Protein AF-A0A7X9SYH5-F1 (afdb_monomer)

Solvent-accessible surface area (backbone atoms only — not comparable to full-atom values): 12724 Å² total; per-residue (Å²): 140,89,60,82,87,78,62,87,72,45,58,67,56,33,22,51,53,48,58,69,42,45,68,85,66,41,48,66,63,32,41,39,32,75,73,63,31,37,50,51,49,54,49,55,64,80,38,100,62,85,44,84,95,48,54,74,64,56,36,47,54,55,37,52,66,42,65,32,64,84,52,54,59,59,41,72,59,54,51,51,49,52,68,69,65,73,44,49,77,45,38,89,86,42,88,47,39,45,69,77,48,59,79,50,55,37,40,30,74,63,54,45,82,41,77,77,77,54,70,69,44,46,50,63,71,91,41,52,42,79,61,84,81,64,96,80,58,50,75,65,54,53,49,54,52,25,51,55,51,38,57,37,48,75,67,73,35,47,78,45,64,62,96,88,69,80,72,68,45,86,86,54,97,64,79,69,78,82,89,78,90,80,90,76,96,75,92,82,86,83,82,80,78,81,80,83,76,89,78,80,134

Sequence (201 aa):
MSGVAGLGVDERRARVVLAMLAEPDDPVTGGLMRRVGAVETLGLLDTDTVVPGLSRVDGQVWRDRLTSPGRMDGLDQRLRLVEDTGTATLIPGDAQWPGALDDLGDRAPYVLFVRGATSFLARPMQDWVTVTGSRAASGYGEHVAGELAGDLANRERVLVAGGWWRLRCRGCCAPCGVGGGWGDDRGARGWCGPPFSERAP

pLDDT: mean 71.88, std 22.92, range [21.8, 91.19]

Structure (mmCIF, N/CA/C/O backbone):
data_AF-A0A7X9SYH5-F1
#
_entry.id   AF-A0A7X9SYH5-F1
#
loop_
_atom_site.group_PDB
_atom_site.id
_atom_site.type_symbol
_atom_site.label_atom_id
_atom_site.label_alt_id
_atom_site.label_comp_id
_atom_site.label_asym_id
_atom_site.label_entity_id
_atom_site.label_seq_id
_atom_site.pdbx_PDB_ins_code
_atom_site.Cartn_x
_atom_site.Cartn_y
_atom_site.Cartn_z
_atom_site.occupancy
_atom_site.B_iso_or_equiv
_atom_site.auth_seq_id
_atom_site.auth_comp_id
_atom_site.auth_asym_id
_atom_site.auth_atom_id
_atom_site.pdbx_PDB_model_num
ATOM 1 N N . MET A 1 1 ? -22.541 15.512 21.048 1.00 37.19 1 MET A N 1
ATOM 2 C CA . MET A 1 1 ? -22.441 14.413 20.064 1.00 37.19 1 MET A CA 1
ATOM 3 C C . MET A 1 1 ? -21.725 14.939 18.824 1.00 37.19 1 MET A C 1
ATOM 5 O O . MET A 1 1 ? -22.370 15.206 17.821 1.00 37.19 1 MET A O 1
ATOM 9 N N . SER A 1 2 ? -20.412 15.150 18.912 1.00 36.34 2 SER A N 1
ATOM 10 C CA . SER A 1 2 ? -19.617 15.737 17.824 1.00 36.34 2 SER A CA 1
ATOM 11 C C . SER A 1 2 ? -18.649 14.674 17.329 1.00 36.34 2 SER A C 1
ATOM 13 O O . SER A 1 2 ? -17.522 14.596 17.797 1.00 36.34 2 SER A O 1
ATOM 15 N N . GLY A 1 3 ? -19.152 13.772 16.488 1.00 35.47 3 GLY A N 1
ATOM 16 C CA . GLY A 1 3 ? -18.364 12.694 15.904 1.00 35.47 3 GLY A CA 1
ATOM 17 C C . GLY A 1 3 ? -17.908 13.072 14.501 1.00 35.47 3 GLY A C 1
ATOM 18 O O . GLY A 1 3 ? -18.702 13.566 13.702 1.00 35.47 3 GLY A O 1
ATOM 19 N N . VAL A 1 4 ? -16.655 12.757 14.188 1.00 41.91 4 VAL A N 1
ATOM 20 C CA . VAL A 1 4 ? -16.037 12.814 12.848 1.00 41.91 4 VAL A CA 1
ATOM 21 C C . VAL A 1 4 ? -16.826 11.987 11.800 1.00 41.91 4 VAL A C 1
ATOM 23 O O . VAL A 1 4 ? -16.626 12.125 10.601 1.00 41.91 4 VAL A O 1
ATOM 26 N N . ALA A 1 5 ? -17.822 11.207 12.232 1.00 42.47 5 ALA A N 1
ATOM 27 C CA . ALA A 1 5 ? -18.749 10.422 11.415 1.00 42.47 5 ALA A CA 1
ATOM 28 C C . ALA A 1 5 ? -19.755 11.232 10.555 1.00 42.47 5 ALA A C 1
ATOM 30 O O . ALA A 1 5 ? -20.569 10.634 9.857 1.00 42.47 5 ALA A O 1
ATOM 31 N N . GLY A 1 6 ? -19.745 12.571 10.606 1.00 38.28 6 GLY A N 1
ATOM 32 C CA . GLY A 1 6 ? -20.764 13.422 9.969 1.00 38.28 6 GLY A CA 1
ATOM 33 C C . GLY A 1 6 ? -20.376 14.135 8.667 1.00 38.28 6 GLY A C 1
ATOM 34 O O . GLY A 1 6 ? -21.225 14.807 8.088 1.00 38.28 6 GLY A O 1
ATOM 35 N N . LEU A 1 7 ? -19.131 14.022 8.193 1.00 38.59 7 LEU A N 1
ATOM 36 C CA . LEU A 1 7 ? -18.669 14.671 6.957 1.00 38.59 7 LEU A CA 1
ATOM 37 C C . LEU A 1 7 ? -17.839 13.687 6.121 1.00 38.59 7 LEU A C 1
ATOM 39 O O . LEU A 1 7 ? -16.632 13.620 6.301 1.00 38.59 7 LEU A O 1
ATOM 43 N N . GLY A 1 8 ? -18.480 12.923 5.228 1.00 44.78 8 GLY A N 1
ATOM 44 C CA . GLY A 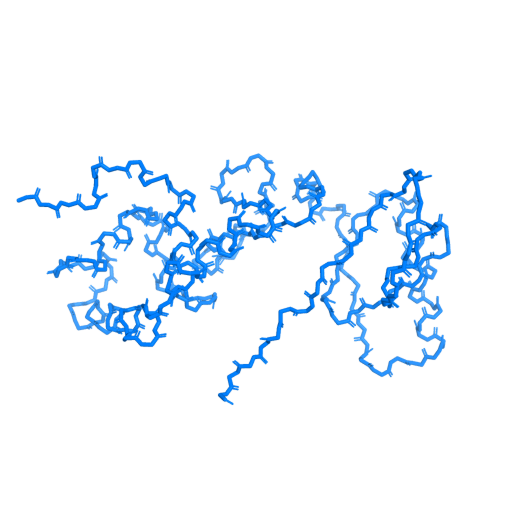1 8 ? -17.841 12.283 4.062 1.00 44.78 8 GLY A CA 1
ATOM 45 C C . GLY A 1 8 ? -16.436 11.696 4.265 1.00 44.78 8 GLY A C 1
ATOM 46 O O . GLY A 1 8 ? -15.536 11.988 3.478 1.00 44.78 8 GLY A O 1
ATOM 47 N N . VAL A 1 9 ? -16.209 10.908 5.322 1.00 55.09 9 VAL A N 1
ATOM 48 C CA . VAL A 1 9 ? -14.947 10.174 5.478 1.00 55.09 9 VAL A CA 1
ATOM 49 C C . VAL A 1 9 ? -15.015 8.961 4.559 1.00 55.09 9 VAL A C 1
ATOM 51 O O . VAL A 1 9 ? -15.438 7.880 4.960 1.00 55.09 9 VAL A O 1
ATOM 54 N N . ASP A 1 10 ? -14.646 9.160 3.298 1.00 75.31 10 ASP A N 1
ATOM 55 C CA . ASP A 1 10 ? -14.514 8.062 2.349 1.00 75.31 10 ASP A CA 1
ATOM 56 C C . ASP A 1 10 ? -13.466 7.062 2.865 1.00 75.31 10 ASP A C 1
ATOM 58 O O . ASP A 1 10 ? -12.413 7.458 3.376 1.00 75.31 10 ASP A O 1
ATOM 62 N N . GLU A 1 11 ? -13.712 5.762 2.675 1.00 81.94 11 GLU A N 1
ATOM 63 C CA . GLU A 1 11 ? -12.782 4.662 2.998 1.00 81.94 11 GLU A CA 1
ATOM 64 C C . GLU A 1 11 ? -11.350 4.971 2.513 1.00 81.94 11 GLU A C 1
ATOM 66 O O . GLU A 1 11 ? -10.364 4.704 3.200 1.00 81.94 11 GLU A O 1
ATOM 71 N N . ARG A 1 12 ? -11.228 5.635 1.356 1.00 84.19 12 ARG A N 1
ATOM 72 C CA . ARG A 1 12 ? -9.958 6.099 0.787 1.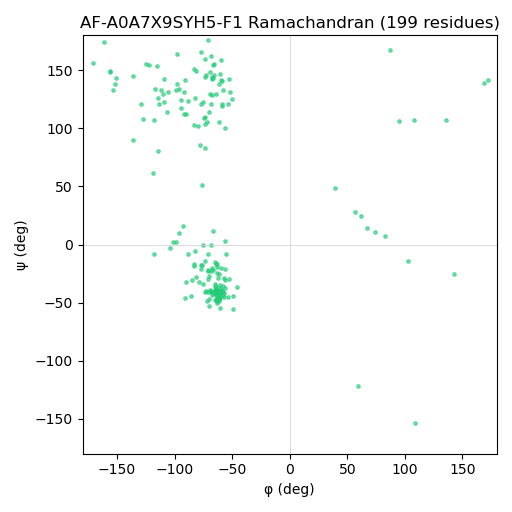00 84.19 12 ARG A CA 1
ATOM 73 C C . ARG A 1 12 ? -9.234 7.109 1.677 1.00 84.19 12 ARG A C 1
ATOM 75 O O . ARG A 1 12 ? -8.037 6.958 1.907 1.00 84.19 12 ARG A O 1
ATOM 82 N N . ARG A 1 13 ? -9.938 8.117 2.198 1.00 84.00 13 ARG A N 1
ATOM 83 C CA . ARG A 1 13 ? -9.357 9.149 3.069 1.00 84.00 13 ARG A CA 1
ATOM 84 C C . ARG A 1 13 ? -8.940 8.551 4.412 1.00 84.00 13 ARG A C 1
ATOM 86 O O . ARG A 1 13 ? -7.841 8.841 4.879 1.00 84.00 13 ARG A O 1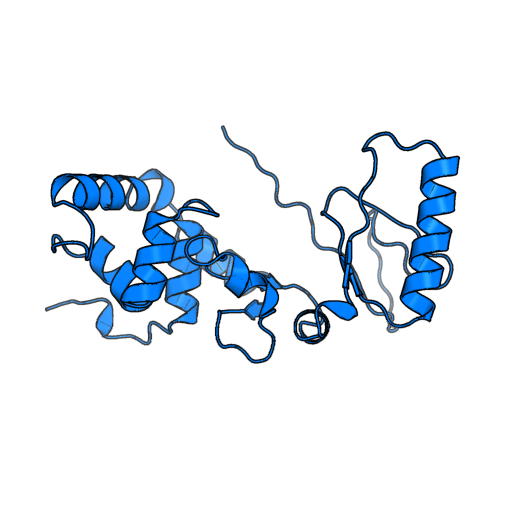
ATOM 93 N N . ALA A 1 14 ? -9.755 7.659 4.979 1.00 86.75 14 ALA A N 1
ATOM 94 C CA . ALA A 1 14 ? -9.414 6.945 6.212 1.00 86.75 14 ALA A CA 1
ATOM 95 C C . ALA A 1 14 ? -8.136 6.102 6.057 1.00 86.75 14 ALA A C 1
ATOM 97 O O . ALA A 1 14 ? -7.248 6.167 6.905 1.00 86.75 14 ALA A O 1
ATOM 98 N N . ARG A 1 15 ? -7.986 5.378 4.938 1.00 88.06 15 ARG A N 1
ATOM 99 C CA . ARG A 1 15 ? -6.771 4.597 4.630 1.00 88.06 15 ARG A CA 1
ATOM 100 C C . ARG A 1 15 ? -5.528 5.462 4.481 1.00 88.06 15 ARG A C 1
ATOM 102 O O . ARG A 1 15 ? -4.468 5.076 4.961 1.00 88.06 15 ARG A O 1
ATOM 109 N N . VAL A 1 16 ? -5.650 6.627 3.844 1.00 88.44 16 VAL A N 1
ATOM 110 C CA . VAL A 1 16 ? -4.540 7.582 3.717 1.00 88.44 16 VAL A CA 1
ATOM 111 C C . VAL A 1 16 ? -4.102 8.085 5.090 1.00 88.44 16 VAL A C 1
ATOM 113 O O . VAL A 1 16 ? -2.910 8.073 5.380 1.00 88.44 16 VAL A O 1
ATOM 116 N N . VAL A 1 17 ? -5.046 8.472 5.952 1.00 88.44 17 VAL A N 1
ATOM 117 C CA . VAL A 1 17 ? -4.739 8.925 7.317 1.00 88.44 17 VAL A CA 1
ATOM 118 C C . VAL A 1 17 ? -4.064 7.814 8.121 1.00 88.44 17 VAL A C 1
ATOM 120 O O . VAL A 1 17 ? -2.995 8.035 8.687 1.00 88.44 17 VAL A O 1
ATOM 123 N N . LEU A 1 18 ? -4.623 6.601 8.110 1.00 87.69 18 LEU A N 1
ATOM 124 C CA . LEU A 1 18 ? -4.027 5.452 8.795 1.00 87.69 18 LEU A CA 1
ATOM 125 C C . LEU A 1 18 ? -2.626 5.133 8.263 1.00 87.69 18 LEU A C 1
ATOM 127 O O . LEU A 1 18 ? -1.738 4.870 9.061 1.00 87.69 18 LEU A O 1
ATOM 131 N N . ALA A 1 19 ? -2.381 5.242 6.956 1.00 88.31 19 ALA A N 1
ATOM 132 C CA . ALA A 1 19 ? -1.051 5.048 6.376 1.00 88.31 19 ALA A CA 1
ATOM 133 C C . ALA A 1 19 ? -0.036 6.142 6.750 1.00 88.31 19 ALA A C 1
ATOM 135 O O . ALA A 1 19 ? 1.166 5.906 6.684 1.00 88.31 19 ALA A O 1
ATOM 136 N N . MET A 1 20 ? -0.491 7.343 7.125 1.00 86.06 20 MET A N 1
ATOM 137 C CA . MET A 1 20 ? 0.392 8.405 7.623 1.00 86.06 20 MET A CA 1
ATOM 138 C C . MET A 1 20 ? 0.740 8.246 9.105 1.00 86.06 20 MET A C 1
ATOM 140 O O . MET A 1 20 ? 1.798 8.726 9.525 1.00 86.06 20 MET A O 1
ATOM 144 N N . LEU A 1 21 ? -0.153 7.618 9.877 1.00 86.38 21 LEU A N 1
ATOM 145 C CA . LEU A 1 21 ? -0.014 7.405 11.317 1.00 86.38 21 LEU A CA 1
ATOM 146 C C . LEU A 1 21 ? 0.679 6.077 11.635 1.00 86.38 21 LEU A C 1
ATOM 148 O O . LEU A 1 21 ? 1.581 6.044 12.472 1.00 86.38 21 LEU A O 1
ATOM 152 N N . ALA A 1 22 ? 0.276 4.993 10.976 1.00 86.25 22 ALA A N 1
ATOM 153 C CA . ALA A 1 22 ? 0.778 3.647 11.210 1.00 86.25 22 ALA A CA 1
ATOM 154 C C . ALA A 1 22 ? 2.084 3.379 10.465 1.00 86.25 22 ALA A C 1
ATOM 156 O O . ALA A 1 22 ? 2.338 3.923 9.393 1.00 86.25 22 ALA A O 1
ATOM 157 N N . GLU A 1 23 ? 2.905 2.498 11.035 1.00 81.31 23 GLU A N 1
ATOM 158 C CA . GLU A 1 23 ? 4.050 1.966 10.304 1.00 81.31 23 GLU A CA 1
ATOM 159 C C . GLU A 1 23 ? 3.567 1.100 9.128 1.00 81.31 23 GLU A C 1
ATOM 161 O O . GLU A 1 23 ? 2.566 0.376 9.261 1.00 81.31 23 GLU A O 1
ATOM 166 N N . PRO A 1 24 ? 4.268 1.147 7.980 1.00 78.12 24 PRO A N 1
ATOM 167 C CA . PRO A 1 24 ? 4.038 0.177 6.921 1.00 78.12 24 PRO A CA 1
ATOM 168 C C . PRO A 1 24 ? 4.323 -1.237 7.454 1.00 78.12 24 PRO A C 1
ATOM 170 O O . PRO A 1 24 ? 5.207 -1.414 8.289 1.00 78.12 24 PRO A O 1
ATOM 173 N N . ASP A 1 25 ? 3.587 -2.239 6.966 1.00 78.00 25 ASP A N 1
ATOM 174 C CA . ASP A 1 25 ? 3.710 -3.651 7.387 1.00 78.00 25 ASP A CA 1
ATOM 175 C C . ASP A 1 25 ? 3.290 -3.954 8.846 1.00 78.00 25 ASP A C 1
ATOM 177 O O . ASP A 1 25 ? 3.585 -5.032 9.357 1.00 78.00 25 ASP A O 1
ATOM 181 N N . ASP A 1 26 ? 2.592 -3.047 9.547 1.00 85.19 26 ASP A N 1
ATOM 182 C CA . ASP A 1 26 ? 2.111 -3.310 10.915 1.00 85.19 26 ASP A CA 1
ATOM 183 C C . ASP A 1 26 ? 0.918 -4.298 10.924 1.00 85.19 26 ASP A C 1
ATOM 185 O O . ASP A 1 26 ? -0.199 -3.934 10.542 1.00 85.19 26 ASP A O 1
ATOM 189 N N . PRO A 1 27 ? 1.099 -5.549 11.403 1.00 84.00 27 PRO A N 1
ATOM 190 C CA . PRO A 1 27 ? 0.081 -6.593 11.274 1.00 84.00 27 PRO A CA 1
ATOM 191 C C . PRO A 1 27 ? -1.141 -6.346 12.165 1.00 84.00 27 PRO A C 1
ATOM 193 O O . PRO A 1 27 ? -2.224 -6.858 11.891 1.00 84.00 27 PRO A O 1
ATOM 196 N N . VAL A 1 28 ? -0.984 -5.565 13.240 1.00 87.56 28 VAL A N 1
ATOM 197 C CA . VAL A 1 28 ? -2.083 -5.214 14.145 1.00 87.56 28 VAL A CA 1
ATOM 198 C C . VAL A 1 28 ? -3.041 -4.261 13.443 1.00 87.56 28 VAL A C 1
ATOM 200 O O . VAL A 1 28 ? -4.234 -4.547 13.346 1.00 87.56 28 VAL A O 1
ATOM 203 N N . THR A 1 29 ? -2.519 -3.159 12.901 1.00 87.31 29 THR A N 1
ATOM 204 C CA . THR A 1 29 ? -3.333 -2.174 12.183 1.00 87.31 29 THR A CA 1
ATOM 205 C C . THR A 1 29 ? -3.945 -2.779 10.918 1.00 87.31 29 THR A C 1
ATOM 207 O O . THR A 1 29 ? -5.143 -2.616 10.686 1.00 87.31 29 THR A O 1
ATOM 210 N N . GLY A 1 30 ? -3.181 -3.557 10.142 1.00 86.94 30 GLY A N 1
ATOM 211 C CA . GLY A 1 30 ? -3.713 -4.231 8.953 1.00 86.94 30 GLY A CA 1
ATOM 212 C C . GLY A 1 30 ? -4.771 -5.287 9.271 1.00 86.94 30 GLY A C 1
ATOM 213 O O . GLY A 1 30 ? -5.812 -5.337 8.610 1.00 86.94 30 GLY A O 1
ATOM 214 N N . GLY A 1 31 ? -4.578 -6.067 10.337 1.00 87.50 31 GLY A N 1
ATOM 215 C CA . GLY A 1 31 ? -5.575 -7.020 10.824 1.00 87.50 31 GLY A CA 1
ATOM 216 C C . GLY A 1 31 ? -6.878 -6.348 11.275 1.00 87.50 31 GLY A C 1
ATOM 217 O O . GLY A 1 31 ? -7.963 -6.840 10.959 1.00 87.50 31 GLY A O 1
ATOM 218 N N . LEU A 1 32 ? -6.799 -5.203 11.963 1.00 88.06 32 LEU A N 1
ATOM 219 C CA . LEU A 1 32 ? -7.976 -4.412 12.349 1.00 88.06 32 LEU A CA 1
ATOM 220 C C . LEU A 1 32 ? -8.713 -3.875 11.121 1.00 88.06 32 LEU A C 1
ATOM 222 O O . LEU A 1 32 ? -9.916 -4.096 10.985 1.00 88.06 32 LEU A O 1
ATOM 226 N N . MET A 1 33 ? -7.988 -3.287 10.169 1.00 88.00 33 MET A N 1
ATOM 227 C CA . MET A 1 33 ? -8.579 -2.769 8.935 1.00 88.00 33 MET A CA 1
ATOM 228 C C . MET A 1 33 ? -9.270 -3.853 8.104 1.00 88.00 33 MET A C 1
ATOM 230 O O . MET A 1 33 ? -10.301 -3.581 7.495 1.00 88.00 33 MET A O 1
ATOM 234 N N . ARG A 1 34 ? -8.754 -5.089 8.089 1.00 85.50 34 ARG A N 1
ATOM 235 C CA . ARG A 1 34 ? -9.422 -6.215 7.415 1.00 85.50 34 ARG A CA 1
ATOM 236 C C . ARG A 1 34 ? -10.685 -6.689 8.132 1.00 85.50 34 ARG A C 1
ATOM 238 O O . ARG A 1 34 ? -11.579 -7.211 7.474 1.00 85.50 34 ARG A O 1
ATOM 245 N N . ARG A 1 35 ? -10.754 -6.548 9.459 1.00 85.94 35 ARG A N 1
ATOM 246 C CA . ARG A 1 35 ? -11.885 -7.019 10.277 1.00 85.94 35 ARG A CA 1
ATOM 247 C C . ARG A 1 35 ? -13.028 -6.014 10.354 1.00 85.94 35 ARG A C 1
ATOM 249 O O . ARG A 1 35 ? -14.176 -6.428 10.246 1.00 85.94 35 ARG A O 1
ATOM 256 N N . VAL A 1 36 ? -12.717 -4.735 10.569 1.00 85.38 36 VAL A N 1
ATOM 257 C CA . VAL A 1 36 ? -13.718 -3.676 10.812 1.00 85.38 36 VAL A CA 1
ATOM 258 C C . VAL A 1 36 ? -13.723 -2.570 9.752 1.00 85.38 36 VAL A C 1
ATOM 260 O O . VAL A 1 36 ? -14.618 -1.737 9.735 1.00 85.38 36 VAL A O 1
ATOM 263 N N . GLY A 1 37 ? -12.760 -2.556 8.825 1.00 85.75 37 GLY A N 1
ATOM 264 C CA . GLY A 1 37 ? -12.643 -1.509 7.804 1.00 85.75 37 GLY A CA 1
ATOM 265 C C . GLY A 1 37 ? -11.827 -0.299 8.265 1.00 85.75 37 GLY A C 1
ATOM 266 O O . GLY A 1 37 ? -11.497 -0.147 9.446 1.00 85.75 37 GLY A O 1
ATOM 267 N N . ALA A 1 38 ? -11.452 0.571 7.323 1.00 86.75 38 ALA A N 1
ATOM 268 C CA . ALA A 1 38 ? -10.543 1.683 7.606 1.00 86.75 38 ALA A CA 1
ATOM 269 C C . ALA A 1 38 ? -11.207 2.803 8.413 1.00 86.75 38 ALA A C 1
ATOM 271 O O . ALA A 1 38 ? -10.593 3.347 9.329 1.00 86.75 38 ALA A O 1
ATOM 272 N N . VAL A 1 39 ? -12.462 3.135 8.099 1.00 87.38 39 VAL A N 1
ATOM 273 C CA . VAL A 1 39 ? -13.206 4.191 8.808 1.00 87.38 39 VAL A CA 1
ATOM 274 C C . VAL A 1 39 ? -13.406 3.824 10.278 1.00 87.38 39 VAL A C 1
ATOM 276 O O . VAL A 1 39 ? -13.152 4.642 11.159 1.00 87.38 39 VAL A O 1
ATOM 279 N N . GLU A 1 40 ? -13.805 2.582 10.555 1.00 86.50 40 GLU A N 1
ATOM 280 C CA . GLU A 1 40 ? -14.016 2.118 11.927 1.00 86.50 40 GLU A CA 1
ATOM 281 C C . GLU A 1 40 ? -12.691 1.998 12.686 1.00 86.50 40 GLU A C 1
ATOM 283 O O . GLU A 1 40 ? -12.602 2.443 13.826 1.00 86.50 40 GLU A O 1
ATOM 288 N N . THR A 1 41 ? -11.623 1.521 12.031 1.00 87.94 41 THR A N 1
ATOM 289 C CA . THR A 1 41 ? -10.275 1.498 12.628 1.00 87.94 41 THR A CA 1
ATOM 290 C C . THR A 1 41 ? -9.797 2.900 13.015 1.00 87.94 41 THR A C 1
ATOM 292 O O . THR A 1 41 ? -9.214 3.071 14.082 1.00 87.94 41 THR A O 1
ATOM 295 N N . LEU A 1 42 ? -10.069 3.917 12.190 1.00 86.69 42 LEU A N 1
ATOM 296 C CA . LEU A 1 42 ? -9.767 5.309 12.527 1.00 86.69 42 LEU A CA 1
ATOM 297 C C . LEU A 1 42 ? -10.626 5.799 13.705 1.00 86.69 42 LEU A C 1
ATOM 299 O O . LEU A 1 42 ? -10.103 6.425 14.620 1.00 86.69 42 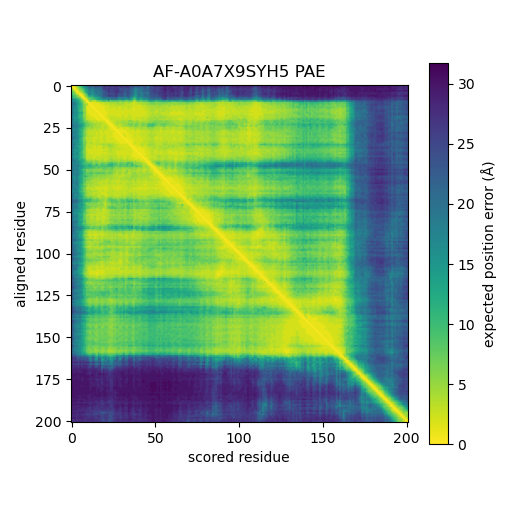LEU A O 1
ATOM 303 N N . GLY A 1 43 ? -11.914 5.449 13.741 1.00 85.38 43 GLY A N 1
ATOM 304 C CA . GLY A 1 43 ? -12.804 5.781 14.860 1.00 85.38 43 GLY A CA 1
ATOM 305 C C . GLY A 1 43 ? -12.393 5.150 16.199 1.00 85.38 43 GLY A C 1
ATOM 306 O O . GLY A 1 43 ? -12.629 5.738 17.259 1.00 85.38 43 GLY A O 1
ATOM 307 N N . LEU A 1 44 ? -11.725 3.990 16.169 1.00 86.06 44 LEU A N 1
ATOM 308 C CA . LEU A 1 44 ? -11.138 3.361 17.357 1.00 86.06 44 LEU A CA 1
ATOM 309 C C . LEU A 1 44 ? -9.963 4.162 17.936 1.00 86.06 44 LEU A C 1
ATOM 311 O O . LEU A 1 44 ? -9.651 3.979 19.108 1.00 86.06 44 LEU A O 1
ATOM 315 N N . LEU A 1 45 ? -9.320 5.046 17.165 1.00 83.38 45 LEU A N 1
ATOM 316 C CA . LEU A 1 45 ? -8.283 5.943 17.692 1.00 83.38 45 LEU A CA 1
ATOM 317 C C . LEU A 1 45 ? -8.879 7.093 18.508 1.00 83.38 45 LEU A C 1
ATOM 319 O O . LEU A 1 45 ? -8.289 7.499 19.507 1.00 83.38 45 LEU A O 1
ATOM 323 N N . ASP A 1 46 ? -10.064 7.566 18.121 1.00 79.56 46 ASP A N 1
ATOM 324 C CA . ASP A 1 46 ? -10.759 8.675 18.785 1.00 79.56 46 ASP A CA 1
ATOM 325 C C . ASP A 1 46 ? -11.556 8.231 20.023 1.00 79.56 46 ASP A C 1
ATOM 327 O O . ASP A 1 46 ? -11.920 9.054 20.865 1.00 79.56 46 ASP A O 1
ATOM 331 N N . THR A 1 47 ? -11.846 6.932 20.150 1.00 78.44 47 THR A N 1
ATOM 332 C CA . THR A 1 47 ? -12.728 6.401 21.198 1.00 78.44 47 THR A CA 1
ATOM 333 C C . THR A 1 47 ? -11.980 5.448 22.130 1.00 78.44 47 THR A C 1
ATOM 335 O O . THR A 1 47 ? -11.340 4.509 21.668 1.00 78.44 47 THR A O 1
ATOM 338 N N . ASP A 1 48 ? -12.141 5.586 23.454 1.00 73.69 48 ASP A N 1
ATOM 339 C CA . ASP A 1 48 ? -11.594 4.639 24.452 1.00 73.69 48 ASP A CA 1
ATOM 340 C C . ASP A 1 48 ? -12.416 3.333 24.535 1.00 73.69 48 ASP A C 1
ATOM 342 O O . ASP A 1 48 ? -12.896 2.905 25.587 1.00 73.69 48 ASP A O 1
ATOM 346 N N . THR A 1 49 ? -12.647 2.713 23.380 1.00 78.12 49 THR A N 1
ATOM 347 C CA . THR A 1 49 ? -13.398 1.460 23.240 1.00 78.12 49 THR A CA 1
ATOM 348 C C . THR A 1 49 ? -12.467 0.256 23.157 1.00 78.12 49 THR A C 1
ATOM 350 O O . THR A 1 49 ? -11.256 0.371 22.961 1.00 78.12 49 THR A O 1
ATOM 353 N N . VAL A 1 50 ? -13.035 -0.934 23.361 1.00 80.62 50 VAL A N 1
ATOM 354 C CA . VAL A 1 50 ? -12.288 -2.187 23.228 1.00 80.62 50 VAL A CA 1
ATOM 355 C C . VAL A 1 50 ? -11.942 -2.393 21.758 1.00 80.62 50 VAL A C 1
ATOM 357 O O . VAL A 1 50 ? -12.831 -2.493 20.918 1.00 80.62 50 VAL A O 1
ATOM 360 N N . VAL A 1 51 ? -10.646 -2.488 21.467 1.00 82.75 51 VAL A N 1
ATOM 361 C CA . VAL A 1 51 ? -10.147 -2.750 20.117 1.00 82.75 51 VAL A CA 1
ATOM 362 C C . VAL A 1 51 ? -10.359 -4.236 19.783 1.00 82.75 51 VAL A C 1
ATOM 364 O O . VAL A 1 51 ? -9.867 -5.099 20.520 1.00 82.75 51 VAL A O 1
ATOM 367 N N . PRO A 1 52 ? -11.087 -4.579 18.704 1.00 82.88 52 PRO A N 1
ATOM 368 C CA . PRO A 1 52 ? -11.421 -5.966 18.393 1.00 82.88 52 PRO A CA 1
ATOM 369 C C . PRO A 1 52 ? -10.192 -6.861 18.196 1.00 82.88 52 PRO A C 1
ATOM 371 O O . PRO A 1 52 ? -9.387 -6.668 17.290 1.00 82.88 52 PRO A O 1
ATOM 374 N N . GLY A 1 53 ? -10.077 -7.911 19.010 1.00 81.38 53 GLY A N 1
ATOM 375 C CA . GLY A 1 53 ? -8.981 -8.878 18.912 1.00 81.38 53 GLY A CA 1
ATOM 376 C C . GLY A 1 53 ? -7.683 -8.467 19.608 1.00 81.38 53 GLY A C 1
ATOM 377 O O . GLY A 1 53 ? -6.700 -9.191 19.472 1.00 81.38 53 GLY A O 1
ATOM 378 N N . LEU A 1 54 ? -7.686 -7.368 20.368 1.00 85.69 54 LEU A N 1
ATOM 379 C CA . LEU A 1 54 ? -6.600 -6.979 21.267 1.00 85.69 54 LEU A CA 1
ATOM 380 C C . LEU A 1 54 ? -7.068 -7.002 22.726 1.00 85.69 54 LEU A C 1
ATOM 382 O O . LEU A 1 54 ? -8.252 -6.824 23.022 1.00 85.69 54 LEU A O 1
ATOM 386 N N . SER A 1 55 ? -6.132 -7.203 23.658 1.00 87.75 55 SER A N 1
ATOM 387 C CA . SER A 1 55 ? -6.414 -6.971 25.078 1.00 87.75 55 SER A CA 1
ATOM 388 C C . SER A 1 55 ? -6.618 -5.471 25.338 1.00 87.75 55 SER A C 1
ATOM 390 O O . SER A 1 55 ? -6.207 -4.626 24.543 1.00 87.75 55 SER A O 1
ATOM 392 N N . ARG A 1 56 ? -7.225 -5.104 26.476 1.00 84.69 56 ARG A N 1
ATOM 393 C CA . ARG A 1 56 ? -7.393 -3.686 26.855 1.00 84.69 56 ARG A CA 1
ATOM 394 C C . ARG A 1 56 ? -6.051 -2.942 26.906 1.00 84.69 56 ARG A C 1
ATOM 396 O O . ARG A 1 56 ? -5.995 -1.782 26.517 1.00 84.69 56 ARG A O 1
ATOM 403 N N . VAL A 1 57 ? -4.992 -3.611 27.368 1.00 86.69 57 VAL A N 1
ATOM 404 C CA . VAL A 1 57 ? -3.644 -3.032 27.461 1.00 86.69 57 VAL A CA 1
ATOM 405 C C . VAL A 1 57 ? -3.039 -2.866 26.069 1.00 86.69 57 VAL A C 1
ATOM 407 O O . VAL A 1 57 ? -2.604 -1.771 25.732 1.00 86.69 57 VAL A O 1
ATOM 410 N N . ASP A 1 58 ? -3.087 -3.902 25.229 1.00 86.19 58 ASP A N 1
ATOM 411 C CA . ASP A 1 58 ? -2.526 -3.839 23.871 1.00 86.19 58 ASP A CA 1
ATOM 412 C C . ASP A 1 58 ? -3.270 -2.826 22.994 1.00 86.19 58 ASP A C 1
ATOM 414 O O . ASP A 1 58 ? -2.654 -2.107 22.212 1.00 86.19 58 ASP A O 1
ATOM 418 N N . GLY A 1 59 ? -4.591 -2.718 23.162 1.00 86.19 59 GLY A N 1
ATOM 419 C CA . GLY A 1 59 ? -5.407 -1.711 22.490 1.00 86.19 59 GLY A CA 1
ATOM 420 C C . GLY A 1 59 ? -5.065 -0.283 22.920 1.00 86.19 59 GLY A C 1
ATOM 421 O O . GLY A 1 59 ? -5.122 0.619 22.088 1.00 86.19 59 GLY A O 1
ATOM 422 N N . GLN A 1 60 ? -4.685 -0.068 24.185 1.00 85.94 60 GLN A N 1
ATOM 423 C CA . GLN A 1 60 ? -4.192 1.230 24.655 1.00 85.94 60 GLN A CA 1
ATOM 424 C C . GLN A 1 60 ? -2.813 1.541 24.064 1.00 85.94 60 GLN A C 1
ATOM 426 O O . GLN A 1 60 ? -2.618 2.619 23.518 1.00 85.94 60 GLN A O 1
ATOM 431 N N . VAL A 1 61 ? -1.883 0.580 24.095 1.00 88.88 61 VAL A N 1
ATOM 432 C CA . VAL A 1 61 ? -0.533 0.740 23.527 1.00 88.88 61 VAL A CA 1
ATOM 433 C C . VAL A 1 61 ? -0.591 1.030 22.024 1.00 88.88 61 VAL A C 1
ATOM 435 O O . VAL A 1 61 ? 0.129 1.898 21.530 1.00 88.88 61 VAL A O 1
ATOM 438 N N . TRP A 1 62 ? -1.458 0.329 21.290 1.00 89.94 62 TRP A N 1
ATOM 439 C CA . TRP A 1 62 ? -1.693 0.570 19.866 1.00 89.94 62 TRP A CA 1
ATOM 440 C C . TRP A 1 62 ? -2.214 1.992 19.606 1.00 89.94 62 TRP A C 1
ATOM 442 O O . TRP A 1 62 ? -1.675 2.680 18.737 1.00 89.94 62 TRP A O 1
ATOM 452 N N . ARG A 1 63 ? -3.191 2.462 20.398 1.00 88.00 63 ARG A N 1
ATOM 453 C CA . ARG A 1 63 ? -3.706 3.838 20.317 1.00 88.00 63 ARG A CA 1
ATOM 454 C C . ARG A 1 63 ? -2.614 4.860 20.595 1.00 88.00 63 ARG A C 1
ATOM 456 O O . ARG A 1 63 ? -2.348 5.684 19.730 1.00 88.00 63 ARG A O 1
ATOM 463 N N . ASP A 1 64 ? -1.933 4.754 21.734 1.00 87.19 64 ASP A N 1
ATOM 464 C CA . ASP A 1 64 ? -0.894 5.699 22.160 1.00 87.19 64 ASP A CA 1
ATOM 465 C C . ASP A 1 64 ? 0.247 5.804 21.127 1.00 87.19 64 ASP A C 1
ATOM 467 O O . ASP A 1 64 ? 0.789 6.884 20.874 1.00 87.19 64 ASP A O 1
ATOM 471 N N . ARG A 1 65 ? 0.595 4.689 20.467 1.00 86.44 65 ARG A N 1
ATOM 472 C CA . ARG A 1 65 ? 1.597 4.662 19.389 1.00 86.44 65 ARG A CA 1
ATOM 473 C C . ARG A 1 65 ? 1.159 5.464 18.161 1.00 86.44 65 ARG A C 1
ATOM 475 O O . ARG A 1 65 ? 1.994 6.126 17.546 1.00 86.44 65 ARG A O 1
ATOM 482 N N . LEU A 1 66 ? -0.119 5.395 17.791 1.00 84.38 66 LEU A N 1
ATOM 483 C CA . LEU A 1 66 ? -0.672 6.057 16.605 1.00 84.38 66 LEU A CA 1
ATOM 484 C C . LEU A 1 66 ? -1.060 7.517 16.864 1.00 84.38 66 LEU A C 1
ATOM 486 O O . LEU A 1 66 ? -0.941 8.339 15.960 1.00 84.38 66 LEU A O 1
ATOM 490 N N . THR A 1 67 ? -1.459 7.852 18.092 1.00 84.00 67 THR A N 1
ATOM 491 C CA . THR A 1 67 ? -1.848 9.208 18.523 1.00 84.00 67 THR A CA 1
ATOM 492 C C . THR A 1 67 ? -0.714 9.976 19.203 1.00 84.00 67 THR A C 1
ATOM 494 O O . THR A 1 67 ? -0.925 11.058 19.749 1.00 84.00 67 THR A O 1
ATOM 497 N N . SER A 1 68 ? 0.513 9.448 19.159 1.00 82.88 68 SER A N 1
ATOM 498 C CA . SER A 1 68 ? 1.699 10.135 19.672 1.00 82.88 68 SER A CA 1
ATOM 499 C C . SER A 1 68 ? 1.791 11.556 19.083 1.00 82.88 68 SER A C 1
ATOM 501 O O . SER A 1 68 ? 1.706 11.688 17.859 1.00 82.88 68 SER A O 1
ATOM 503 N N . PRO A 1 69 ? 2.010 12.612 19.899 1.00 74.94 69 PRO A N 1
ATOM 504 C CA . PRO A 1 69 ? 1.925 14.009 19.455 1.00 74.94 69 PRO A CA 1
ATOM 505 C C . PRO A 1 69 ? 2.703 14.303 18.167 1.00 74.94 69 PRO A C 1
ATOM 507 O O . PRO A 1 69 ? 2.144 14.841 17.220 1.00 74.94 69 PRO A O 1
ATOM 510 N N . GLY A 1 70 ? 3.938 13.801 18.052 1.00 74.44 70 GLY A N 1
ATOM 511 C CA . GLY A 1 70 ? 4.766 14.004 16.857 1.00 74.44 70 GLY A CA 1
ATOM 512 C C . GLY A 1 70 ? 4.242 13.362 15.562 1.00 74.44 70 GLY A C 1
ATOM 513 O O . GLY A 1 70 ? 4.722 13.708 14.487 1.00 74.44 70 GLY A O 1
ATOM 514 N N . ARG A 1 71 ? 3.279 12.430 15.627 1.00 75.69 71 ARG A N 1
ATOM 515 C CA . ARG A 1 71 ? 2.602 11.859 14.445 1.00 75.69 71 ARG A CA 1
ATOM 516 C C . ARG A 1 71 ? 1.356 12.641 14.050 1.00 75.69 71 ARG A C 1
ATOM 518 O O . ARG A 1 71 ? 1.028 12.694 12.866 1.00 75.69 71 ARG A O 1
ATOM 525 N N . MET A 1 72 ? 0.673 13.223 15.034 1.00 75.88 72 MET A N 1
ATOM 526 C CA . MET A 1 72 ? -0.505 14.060 14.813 1.00 75.88 72 MET A CA 1
ATOM 527 C C . MET A 1 72 ? -0.120 15.471 14.359 1.00 75.88 72 MET A C 1
ATOM 529 O O . MET A 1 72 ? -0.822 16.075 13.544 1.00 75.88 72 MET A O 1
ATOM 533 N N . ASP A 1 73 ? 1.023 15.970 14.828 1.00 78.00 73 ASP A N 1
ATOM 534 C CA . ASP A 1 73 ? 1.556 17.271 14.449 1.00 78.00 73 ASP A CA 1
ATOM 535 C C . ASP A 1 73 ? 1.775 17.354 12.930 1.00 78.00 73 ASP A C 1
ATOM 537 O O . ASP A 1 73 ? 2.527 16.592 12.319 1.00 78.00 73 ASP A O 1
ATOM 541 N N . GLY A 1 74 ? 1.083 18.299 12.290 1.00 78.12 74 GLY A N 1
ATOM 542 C CA . GLY A 1 74 ? 1.196 18.535 10.851 1.00 78.12 74 GLY A CA 1
ATOM 543 C C . GLY A 1 74 ? 0.515 17.487 9.963 1.00 78.12 74 GLY A C 1
ATOM 544 O O . GLY A 1 74 ? 0.700 17.539 8.744 1.00 78.12 74 GLY A O 1
ATOM 545 N N . LEU A 1 75 ? -0.298 16.577 10.514 1.00 81.94 75 LEU A N 1
ATOM 546 C CA . LEU A 1 75 ? -1.054 15.589 9.733 1.00 81.94 75 LEU A CA 1
ATOM 547 C C . LEU A 1 75 ? -1.904 16.254 8.639 1.00 81.94 75 LEU A C 1
ATOM 549 O O . LEU A 1 75 ? -1.837 15.849 7.481 1.00 81.94 75 LEU A O 1
ATOM 553 N N . ASP A 1 76 ? -2.619 17.332 8.969 1.00 80.31 76 ASP A N 1
ATOM 554 C CA . ASP A 1 76 ? -3.430 18.084 8.002 1.00 80.31 76 ASP A CA 1
ATOM 555 C C . ASP A 1 76 ? -2.595 18.672 6.860 1.00 80.31 76 ASP A C 1
ATOM 557 O O . ASP A 1 76 ? -3.033 18.727 5.710 1.00 80.31 76 ASP A O 1
ATOM 561 N N . GLN A 1 77 ? -1.377 19.131 7.163 1.00 82.50 77 GLN A N 1
ATOM 562 C CA . GLN A 1 77 ? -0.469 19.672 6.156 1.00 82.50 77 GLN A CA 1
ATOM 563 C C . GLN A 1 77 ? 0.072 18.563 5.250 1.00 82.50 77 GLN A C 1
ATOM 565 O O . GLN A 1 77 ? 0.140 18.752 4.037 1.00 82.50 77 GLN A O 1
ATOM 570 N N . ARG A 1 78 ? 0.417 17.403 5.819 1.00 83.00 78 ARG A N 1
ATOM 571 C CA . ARG A 1 78 ? 0.857 16.218 5.069 1.00 83.00 78 ARG A CA 1
ATOM 572 C C . ARG A 1 78 ? -0.256 15.674 4.178 1.00 83.00 78 ARG A C 1
ATOM 574 O O . ARG A 1 78 ? 0.016 15.302 3.041 1.00 83.00 78 ARG A O 1
ATOM 581 N N . LEU A 1 79 ? -1.497 15.674 4.664 1.00 82.81 79 LEU A N 1
ATOM 582 C CA . LEU A 1 79 ? -2.658 15.242 3.893 1.00 82.81 79 LEU A CA 1
ATOM 583 C C . LEU A 1 79 ? -2.887 16.148 2.681 1.00 82.81 79 LEU A C 1
ATOM 585 O O . LEU A 1 79 ? -2.966 15.642 1.565 1.00 82.81 79 LEU A O 1
ATOM 589 N N . ARG A 1 80 ? -2.886 17.474 2.881 1.00 82.06 80 ARG A N 1
ATOM 590 C CA . ARG A 1 80 ? -2.964 18.444 1.775 1.00 82.06 80 ARG A CA 1
ATOM 591 C C . ARG A 1 80 ? -1.831 18.261 0.775 1.00 82.06 80 ARG A C 1
ATOM 593 O O . ARG A 1 80 ? -2.077 18.233 -0.420 1.00 82.06 80 ARG A O 1
ATOM 600 N N . LEU A 1 81 ? -0.602 18.055 1.255 1.00 82.81 81 LEU A N 1
ATOM 601 C CA . LEU A 1 81 ? 0.539 17.814 0.374 1.00 82.81 81 LEU A CA 1
ATOM 602 C C . LEU A 1 81 ? 0.298 16.600 -0.531 1.00 82.81 81 LEU A C 1
ATOM 604 O O . LEU A 1 81 ? 0.552 16.685 -1.727 1.00 82.81 81 LEU A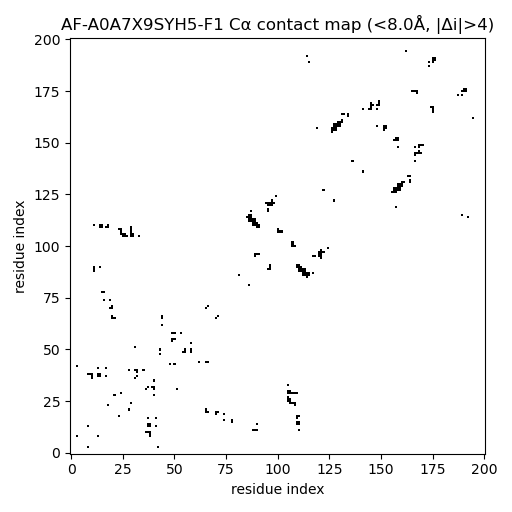 O 1
ATOM 608 N N . VAL A 1 82 ? -0.211 15.491 0.013 1.00 80.62 82 VAL A N 1
ATOM 609 C CA . VAL A 1 82 ? -0.512 14.277 -0.763 1.00 80.62 82 VAL A CA 1
ATOM 610 C C . VAL A 1 82 ? -1.624 14.512 -1.785 1.00 80.62 82 VAL A C 1
ATOM 612 O O . VAL A 1 82 ? -1.488 14.073 -2.928 1.00 80.62 82 VAL A O 1
ATOM 615 N N . GLU A 1 83 ? -2.681 15.233 -1.406 1.00 80.31 83 GLU A N 1
ATOM 616 C CA . GLU A 1 83 ? -3.759 15.639 -2.318 1.00 80.31 83 GLU A CA 1
ATOM 617 C C . GLU A 1 83 ? -3.211 16.519 -3.464 1.00 80.31 83 GLU A C 1
ATOM 619 O O . GLU A 1 83 ? -3.543 16.302 -4.631 1.00 80.31 83 GLU A O 1
ATOM 624 N N . ASP A 1 84 ? -2.276 17.422 -3.158 1.00 80.50 84 ASP A N 1
ATOM 625 C CA . ASP A 1 84 ? -1.651 18.341 -4.115 1.00 80.50 84 ASP A CA 1
ATOM 626 C C . ASP A 1 84 ? -0.584 17.677 -5.010 1.00 80.50 84 ASP A C 1
ATOM 628 O O . ASP A 1 84 ? -0.231 18.210 -6.064 1.00 80.50 84 ASP A O 1
ATOM 632 N N . THR A 1 85 ? -0.054 16.498 -4.651 1.00 78.56 85 THR A N 1
ATOM 633 C CA . THR A 1 85 ? 1.067 15.872 -5.388 1.00 78.56 85 THR A CA 1
ATOM 634 C C . THR A 1 85 ? 0.640 15.245 -6.730 1.00 78.56 85 THR A C 1
ATOM 636 O O . THR A 1 85 ? 1.467 14.662 -7.444 1.00 78.56 85 THR A O 1
ATOM 639 N N . GLY A 1 86 ? -0.648 15.319 -7.086 1.00 73.56 86 GLY A N 1
ATOM 640 C CA . GLY A 1 86 ? -1.184 14.761 -8.331 1.00 73.56 86 GLY A CA 1
ATOM 641 C C . GLY A 1 86 ? -1.017 13.240 -8.435 1.00 73.56 86 GLY A C 1
ATOM 642 O O . GLY A 1 86 ? -0.912 12.693 -9.534 1.00 73.56 86 GLY A O 1
ATOM 643 N N . THR A 1 87 ? -0.910 12.548 -7.298 1.00 82.25 87 THR A N 1
ATOM 644 C CA . THR A 1 87 ? -0.785 11.089 -7.226 1.00 82.25 87 THR A CA 1
ATOM 645 C C . THR A 1 87 ? -2.155 10.443 -7.103 1.00 82.25 87 THR A C 1
ATOM 647 O O . THR A 1 87 ? -2.954 10.814 -6.245 1.00 82.25 87 THR A O 1
ATOM 650 N N . ALA A 1 88 ? -2.415 9.433 -7.930 1.00 83.56 88 ALA A N 1
ATOM 651 C CA . ALA A 1 88 ? -3.578 8.581 -7.774 1.00 83.56 88 ALA A CA 1
ATOM 652 C C . ALA A 1 88 ? -3.422 7.762 -6.490 1.00 83.56 88 ALA A C 1
ATOM 654 O O . ALA A 1 88 ? -2.402 7.119 -6.264 1.00 83.56 88 ALA A O 1
ATOM 655 N N . THR A 1 89 ? -4.439 7.786 -5.646 1.00 86.31 89 THR A N 1
ATOM 656 C CA . THR A 1 89 ? -4.507 6.934 -4.461 1.00 86.31 89 THR A CA 1
ATOM 657 C C . THR A 1 89 ? -5.288 5.692 -4.858 1.00 86.31 89 THR A C 1
ATOM 659 O O . THR A 1 89 ? -6.407 5.859 -5.328 1.00 86.31 89 THR A O 1
ATOM 662 N N . LEU A 1 90 ? -4.743 4.487 -4.690 1.00 86.62 90 LEU A N 1
ATOM 663 C CA . LEU A 1 90 ? -5.445 3.214 -4.894 1.00 86.62 90 LEU A CA 1
ATOM 664 C C . LEU A 1 90 ? -5.687 2.520 -3.555 1.00 86.62 90 LEU A C 1
ATOM 666 O O . LEU A 1 90 ? -4.819 2.542 -2.679 1.00 86.62 90 LEU A O 1
ATOM 670 N N . ILE A 1 91 ? -6.846 1.881 -3.425 1.00 87.44 91 ILE A N 1
ATOM 671 C CA . ILE A 1 91 ? -7.228 1.094 -2.248 1.00 87.44 91 ILE A CA 1
ATOM 672 C C . ILE A 1 91 ? -7.559 -0.350 -2.641 1.00 87.44 91 ILE A C 1
ATOM 674 O O . ILE A 1 91 ? -7.983 -0.581 -3.778 1.00 87.44 91 ILE A O 1
ATOM 678 N N . PRO A 1 92 ? -7.414 -1.317 -1.715 1.00 83.44 92 PRO A N 1
ATOM 679 C CA . PRO A 1 92 ? -7.963 -2.657 -1.891 1.00 83.44 92 PRO A CA 1
ATOM 680 C C . PRO A 1 92 ? -9.440 -2.587 -2.286 1.00 83.44 92 PRO A C 1
ATOM 682 O O . PRO A 1 92 ? -10.234 -1.935 -1.607 1.00 83.44 92 PRO A O 1
ATOM 685 N N . GLY A 1 93 ? -9.792 -3.230 -3.400 1.00 79.81 93 GLY A N 1
ATOM 686 C CA . GLY A 1 93 ? -11.134 -3.189 -3.993 1.00 79.81 93 GLY A CA 1
ATOM 687 C C . GLY A 1 93 ? -11.275 -2.273 -5.214 1.00 79.81 93 GLY A C 1
ATOM 688 O O . GLY A 1 93 ? -12.243 -2.416 -5.960 1.00 79.81 93 GLY A O 1
ATOM 689 N N . ASP A 1 94 ? -10.312 -1.383 -5.480 1.00 85.06 94 ASP A N 1
ATOM 690 C CA . ASP A 1 94 ? -10.266 -0.662 -6.755 1.00 85.06 94 ASP A CA 1
ATOM 691 C C . ASP A 1 94 ? -9.946 -1.634 -7.905 1.00 85.06 94 ASP A C 1
ATOM 693 O O . ASP A 1 94 ? -9.100 -2.515 -7.772 1.00 85.06 94 ASP A O 1
ATOM 697 N N . ALA A 1 95 ? -10.532 -1.425 -9.089 1.00 82.31 95 ALA A N 1
ATOM 698 C CA . ALA A 1 95 ? -10.263 -2.262 -10.271 1.00 82.31 95 ALA A CA 1
ATOM 699 C C . ALA A 1 95 ? -8.784 -2.259 -10.712 1.00 82.31 95 ALA A C 1
ATOM 701 O O . ALA A 1 95 ? -8.345 -3.135 -11.452 1.00 82.31 95 ALA A O 1
ATOM 702 N N . GLN A 1 96 ? -8.030 -1.243 -10.287 1.00 84.88 96 GLN A N 1
ATOM 703 C CA . GLN A 1 96 ? -6.610 -1.073 -10.591 1.00 84.88 96 GLN A CA 1
ATOM 704 C C . GLN A 1 96 ? -5.690 -1.550 -9.461 1.00 84.88 96 GLN A C 1
ATOM 706 O O . GLN A 1 96 ? -4.470 -1.415 -9.568 1.00 84.88 96 GLN A O 1
ATOM 711 N N . TRP A 1 97 ? -6.268 -2.091 -8.385 1.00 85.12 97 TRP A N 1
ATOM 712 C CA . TRP A 1 97 ? -5.525 -2.675 -7.283 1.00 85.12 97 TRP A CA 1
ATOM 713 C C . TRP A 1 97 ? -4.846 -3.977 -7.730 1.00 85.12 97 TRP A C 1
ATOM 715 O O . TRP A 1 97 ? -5.508 -4.857 -8.288 1.00 85.12 97 TRP A O 1
ATOM 725 N N . PRO A 1 98 ? -3.538 -4.135 -7.485 1.00 84.44 98 PRO A N 1
ATOM 726 C CA . PRO A 1 98 ? -2.851 -5.378 -7.785 1.00 84.44 98 PRO A CA 1
ATOM 727 C C . PRO A 1 98 ? -3.228 -6.460 -6.769 1.00 84.44 98 PRO A C 1
ATOM 729 O O . PRO A 1 98 ? -2.698 -6.484 -5.660 1.00 84.44 98 PRO A O 1
ATOM 732 N N . GLY A 1 99 ? -4.095 -7.395 -7.170 1.00 82.56 99 GLY A N 1
ATOM 733 C CA . GLY A 1 99 ? -4.553 -8.496 -6.306 1.00 82.56 99 GLY A CA 1
ATOM 734 C C . GLY A 1 99 ? -3.423 -9.363 -5.729 1.00 82.56 99 GLY A C 1
ATOM 735 O O . GLY A 1 99 ? -3.582 -9.958 -4.674 1.00 82.56 99 GLY A O 1
ATOM 736 N N . ALA A 1 100 ? -2.242 -9.357 -6.355 1.00 82.81 100 ALA A N 1
ATOM 737 C CA . ALA A 1 100 ? -1.014 -9.959 -5.828 1.00 82.81 100 ALA A CA 1
ATOM 738 C C . ALA A 1 100 ? -0.642 -9.494 -4.409 1.00 82.81 100 ALA A C 1
ATOM 740 O O . ALA A 1 100 ? 0.013 -10.216 -3.664 1.00 82.81 100 ALA A O 1
ATOM 741 N N . LEU A 1 101 ? -1.005 -8.261 -4.044 1.00 84.12 101 LEU A N 1
ATOM 742 C CA . LEU A 1 101 ? -0.714 -7.715 -2.719 1.00 84.12 101 LEU A CA 1
ATOM 743 C C . LEU A 1 101 ? -1.635 -8.277 -1.638 1.00 84.12 101 LEU A C 1
ATOM 745 O O . LEU A 1 101 ? -1.287 -8.199 -0.461 1.00 84.12 101 LEU A O 1
ATOM 749 N N . ASP A 1 102 ? -2.769 -8.865 -2.016 1.00 83.19 102 ASP A N 1
ATOM 750 C CA . ASP A 1 102 ? -3.704 -9.456 -1.062 1.00 83.19 102 ASP A CA 1
ATOM 751 C C . ASP A 1 102 ? -3.130 -10.744 -0.441 1.00 83.19 102 ASP A C 1
ATOM 753 O O . ASP A 1 102 ? -3.484 -11.093 0.689 1.00 83.19 102 ASP A O 1
ATOM 757 N N . ASP A 1 103 ? -2.159 -11.386 -1.106 1.00 85.50 103 ASP A N 1
ATOM 758 C CA . ASP A 1 103 ? -1.403 -12.535 -0.584 1.00 85.50 103 ASP A CA 1
ATOM 759 C C . ASP A 1 103 ? -0.579 -12.185 0.672 1.00 85.50 103 ASP A C 1
ATOM 761 O O . ASP A 1 103 ? -0.221 -13.070 1.451 1.00 85.50 103 ASP A O 1
ATOM 765 N N . LEU A 1 104 ? -0.306 -10.895 0.919 1.00 82.88 104 LEU A N 1
ATOM 766 C CA . LEU A 1 104 ? 0.357 -10.421 2.142 1.00 82.88 104 LEU A CA 1
ATOM 767 C C . LEU A 1 104 ? -0.571 -10.457 3.369 1.00 82.88 104 LEU A C 1
ATOM 769 O O . LEU A 1 104 ? -0.106 -10.345 4.505 1.00 82.88 104 LEU A O 1
ATOM 773 N N . GLY A 1 105 ? -1.882 -10.620 3.175 1.00 85.44 105 GLY A N 1
ATOM 774 C CA . GLY A 1 105 ? -2.853 -10.727 4.258 1.00 85.44 105 GLY A CA 1
ATOM 775 C C . GLY A 1 105 ? -2.866 -9.495 5.166 1.00 85.44 105 GLY A C 1
ATOM 776 O O . GLY A 1 105 ? -3.110 -8.380 4.717 1.00 85.44 105 GLY A O 1
ATOM 777 N N . ASP A 1 106 ? -2.610 -9.688 6.461 1.00 84.38 106 ASP A N 1
ATOM 778 C CA . ASP A 1 106 ? -2.665 -8.615 7.473 1.00 84.38 106 ASP A CA 1
ATOM 779 C C . ASP A 1 106 ? -1.515 -7.604 7.345 1.00 84.38 106 ASP A C 1
ATOM 781 O O . ASP A 1 106 ? -1.509 -6.573 8.007 1.00 84.38 106 ASP A O 1
ATOM 785 N N . ARG A 1 107 ? -0.550 -7.905 6.477 1.00 83.81 107 ARG A N 1
ATOM 786 C CA . ARG A 1 107 ? 0.599 -7.070 6.126 1.00 83.81 107 ARG A CA 1
ATOM 787 C C . ARG A 1 107 ? 0.433 -6.349 4.790 1.00 83.81 107 ARG A C 1
ATOM 789 O O . ARG A 1 107 ? 1.341 -5.657 4.333 1.00 83.81 107 ARG A O 1
ATOM 796 N N . ALA A 1 108 ? -0.714 -6.522 4.133 1.00 85.12 108 ALA A N 1
ATOM 797 C CA . ALA A 1 108 ? -0.996 -5.831 2.888 1.00 85.12 108 ALA A CA 1
ATOM 798 C C . ALA A 1 108 ? -0.947 -4.305 3.096 1.00 85.12 108 ALA A C 1
ATOM 800 O O . ALA A 1 108 ? -1.409 -3.799 4.125 1.00 85.12 108 ALA A O 1
ATOM 8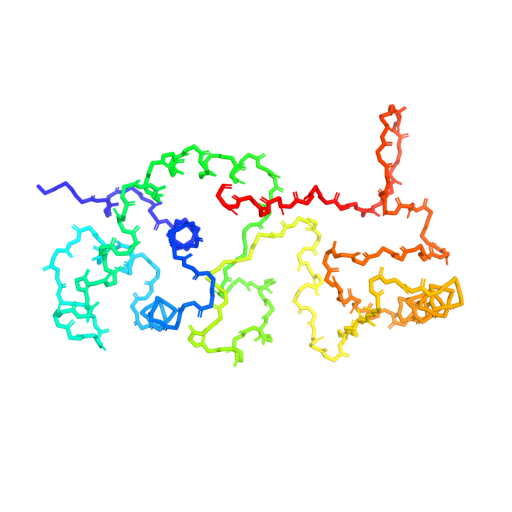01 N N . PRO A 1 109 ? -0.405 -3.547 2.129 1.00 85.75 109 PRO A N 1
ATOM 802 C CA . PRO A 1 109 ? -0.341 -2.100 2.243 1.00 85.75 109 PRO A CA 1
ATOM 803 C C . PRO A 1 109 ? -1.746 -1.500 2.341 1.00 85.75 109 PRO A C 1
ATOM 805 O O . PRO A 1 109 ? -2.659 -1.871 1.604 1.00 85.75 109 PRO A O 1
ATOM 808 N N . TYR A 1 110 ? -1.910 -0.523 3.232 1.00 86.06 110 TYR A N 1
ATOM 809 C CA . TYR A 1 110 ? -3.202 0.124 3.484 1.00 86.06 110 TYR A CA 1
ATOM 810 C C . TYR A 1 110 ? -3.732 0.884 2.265 1.00 86.06 110 TYR A C 1
ATOM 812 O O . TYR A 1 110 ? -4.944 0.937 2.032 1.00 86.06 110 TYR A O 1
ATOM 820 N N . VAL A 1 111 ? -2.803 1.485 1.519 1.00 89.44 111 VAL A N 1
ATOM 821 C CA . VAL A 1 111 ? -3.030 2.371 0.381 1.00 89.44 111 VAL A CA 1
ATOM 822 C C . VAL A 1 111 ? -1.794 2.369 -0.521 1.00 89.44 111 VAL A C 1
ATOM 824 O O . VAL A 1 111 ? -0.670 2.241 -0.034 1.00 89.44 111 VAL A O 1
ATOM 827 N N . LEU A 1 112 ? -1.986 2.544 -1.829 1.00 88.56 112 LEU A N 1
ATOM 828 C CA . LEU A 1 112 ? -0.895 2.779 -2.775 1.00 88.56 112 LEU A CA 1
ATOM 829 C C . LEU A 1 112 ? -1.008 4.178 -3.372 1.00 88.56 112 LEU A C 1
ATOM 831 O O . LEU A 1 112 ? -2.027 4.526 -3.967 1.00 88.56 112 LEU A O 1
ATOM 835 N N . PHE A 1 113 ? 0.065 4.958 -3.272 1.00 88.38 113 PHE A N 1
ATOM 836 C CA . PHE A 1 113 ? 0.195 6.219 -3.997 1.00 88.38 113 PHE A CA 1
ATOM 837 C C . PHE A 1 113 ? 0.895 5.956 -5.324 1.00 88.38 113 PHE A C 1
ATOM 839 O O . PHE A 1 113 ? 2.074 5.606 -5.373 1.00 88.38 113 PHE A O 1
ATOM 846 N N . VAL A 1 114 ? 0.159 6.117 -6.415 1.00 87.56 114 VAL A N 1
ATOM 847 C CA . VAL A 1 114 ? 0.618 5.833 -7.768 1.00 87.56 114 VAL A CA 1
ATOM 848 C C . VAL A 1 114 ? 0.744 7.132 -8.540 1.00 87.56 114 VAL A C 1
ATOM 850 O O . VAL A 1 114 ? -0.156 7.968 -8.564 1.00 87.56 114 VAL A O 1
ATOM 853 N N . ARG A 1 115 ? 1.868 7.294 -9.230 1.00 84.88 115 ARG A N 1
ATOM 854 C CA . ARG A 1 115 ? 2.044 8.354 -10.218 1.00 84.88 115 ARG A CA 1
ATOM 855 C C . ARG A 1 115 ? 2.181 7.716 -11.593 1.00 84.88 115 ARG A C 1
ATOM 857 O O . ARG A 1 115 ? 3.102 6.935 -11.809 1.00 84.88 115 ARG A O 1
ATOM 864 N N . GLY A 1 116 ? 1.286 8.058 -12.516 1.00 82.12 116 GLY A N 1
ATOM 865 C CA . GLY A 1 116 ? 1.282 7.525 -13.880 1.00 82.12 116 GLY A CA 1
ATOM 866 C C . GLY A 1 116 ? 0.137 6.547 -14.150 1.00 82.12 116 GLY A C 1
ATOM 867 O O . GLY A 1 116 ? -0.932 6.650 -13.556 1.00 82.12 116 GLY A O 1
ATOM 868 N N . ALA A 1 117 ? 0.344 5.629 -15.097 1.00 82.19 117 ALA A N 1
ATOM 869 C CA . ALA A 1 117 ? -0.698 4.728 -15.582 1.00 82.19 117 ALA A CA 1
ATOM 870 C C . ALA A 1 117 ? -0.920 3.543 -14.628 1.00 82.19 117 ALA A C 1
ATOM 872 O O . ALA A 1 117 ? -0.191 2.553 -14.641 1.00 82.19 117 ALA A O 1
ATOM 873 N N . THR A 1 118 ? -1.982 3.627 -13.838 1.00 83.12 118 THR A N 1
ATOM 874 C CA . THR A 1 118 ? -2.443 2.589 -12.903 1.00 83.12 118 THR A CA 1
ATOM 875 C C . THR A 1 118 ? -2.885 1.291 -13.595 1.00 83.12 118 THR A C 1
ATOM 877 O O . THR A 1 118 ? -2.923 0.242 -12.962 1.00 83.12 118 THR A O 1
ATOM 880 N N . SER A 1 119 ? -3.139 1.308 -14.909 1.00 81.44 119 SER A N 1
ATOM 881 C CA . SER A 1 119 ? -3.511 0.119 -15.693 1.00 81.44 119 SER A CA 1
ATOM 882 C C . SER A 1 119 ? -2.447 -0.983 -15.705 1.00 81.44 119 SER A C 1
ATOM 884 O O . SER A 1 119 ? -2.786 -2.147 -15.897 1.00 81.44 119 SER A O 1
ATOM 886 N N . PHE A 1 120 ? -1.168 -0.647 -15.506 1.00 82.12 120 PHE A N 1
ATOM 887 C CA . PHE A 1 120 ? -0.102 -1.652 -15.429 1.00 82.12 120 PHE A CA 1
ATOM 888 C C . PHE A 1 120 ? -0.174 -2.488 -14.145 1.00 82.12 120 PHE A C 1
ATOM 890 O O . PHE A 1 120 ? 0.233 -3.646 -14.160 1.00 82.12 120 PHE A O 1
ATOM 897 N N . LEU A 1 121 ? -0.739 -1.931 -13.067 1.00 82.38 121 LEU A N 1
ATOM 898 C CA . LEU A 1 121 ? -0.897 -2.611 -11.777 1.00 82.38 121 LEU A CA 1
ATOM 899 C C . LEU A 1 121 ? -2.061 -3.611 -11.771 1.00 82.38 121 LEU A C 1
ATOM 901 O O . LEU A 1 121 ? -2.062 -4.545 -10.983 1.00 82.38 121 LEU A O 1
ATOM 905 N N . ALA A 1 122 ? -3.026 -3.461 -12.678 1.00 81.19 122 ALA A N 1
ATOM 906 C CA . ALA A 1 122 ? -4.111 -4.429 -12.850 1.00 81.19 122 ALA A CA 1
ATOM 907 C C . ALA A 1 122 ? -3.726 -5.641 -13.713 1.00 81.19 122 ALA A C 1
ATOM 909 O O . ALA A 1 122 ? -4.547 -6.539 -13.903 1.00 81.19 122 ALA A O 1
ATOM 910 N N . ARG A 1 123 ? -2.522 -5.666 -14.305 1.00 82.75 123 ARG A N 1
ATOM 911 C CA . ARG A 1 123 ? -2.126 -6.784 -15.169 1.00 82.75 123 ARG A CA 1
ATOM 912 C C . ARG A 1 123 ? -1.918 -8.069 -14.358 1.00 82.75 123 ARG A C 1
ATOM 914 O O . ARG A 1 123 ? -1.471 -7.991 -13.216 1.00 82.75 123 ARG A O 1
ATOM 921 N N . PRO A 1 124 ? -2.186 -9.246 -14.951 1.00 83.75 124 PRO A N 1
ATOM 922 C CA . PRO A 1 124 ? -1.897 -10.531 -14.325 1.00 83.75 124 PRO A CA 1
ATOM 923 C C . PRO A 1 124 ? -0.441 -10.636 -13.851 1.00 83.75 124 PRO A C 1
ATOM 925 O O . PRO A 1 124 ? 0.474 -10.219 -14.558 1.00 83.75 124 PRO A O 1
ATOM 928 N N . MET A 1 125 ? -0.210 -11.274 -12.700 1.00 81.88 125 MET A N 1
ATOM 929 C CA . MET A 1 125 ? 1.138 -11.434 -12.124 1.00 81.88 125 MET A CA 1
ATOM 930 C C . MET A 1 125 ? 2.136 -12.123 -13.060 1.00 81.88 125 MET A C 1
ATOM 932 O O . MET A 1 125 ? 3.325 -11.836 -13.016 1.00 81.88 125 MET A O 1
ATOM 936 N N . GLN A 1 126 ? 1.664 -13.015 -13.932 1.00 85.06 126 GLN A N 1
ATOM 937 C CA . GLN A 1 126 ? 2.491 -13.694 -14.938 1.00 85.06 126 GLN A CA 1
ATOM 938 C C . GLN A 1 126 ? 3.119 -12.739 -15.971 1.00 85.06 126 GLN A C 1
ATOM 940 O O . GLN A 1 126 ? 4.055 -13.120 -16.672 1.00 85.06 126 GLN A O 1
ATOM 945 N N . ASP A 1 127 ? 2.613 -11.507 -16.074 1.00 85.69 127 ASP A N 1
ATOM 946 C CA . ASP A 1 127 ? 3.182 -10.469 -16.932 1.00 85.69 127 ASP A CA 1
ATOM 947 C C . ASP A 1 127 ? 4.267 -9.658 -16.226 1.00 85.69 127 ASP A C 1
ATOM 949 O O . ASP A 1 127 ? 4.918 -8.833 -16.868 1.00 85.69 127 ASP A O 1
ATOM 953 N N . TRP A 1 128 ? 4.453 -9.857 -14.922 1.00 87.06 128 TRP A N 1
ATOM 954 C CA . TRP A 1 128 ? 5.351 -9.061 -14.105 1.00 87.06 128 TRP A CA 1
ATOM 955 C C . TRP A 1 128 ? 6.700 -9.744 -13.965 1.00 87.06 128 TRP A C 1
ATOM 957 O O . TRP A 1 128 ? 6.795 -10.931 -13.659 1.00 87.06 128 TRP A O 1
ATOM 967 N N . VAL A 1 129 ? 7.762 -8.970 -14.152 1.00 88.62 129 VAL A N 1
ATOM 968 C CA . VAL A 1 129 ? 9.132 -9.437 -13.959 1.00 88.62 129 VAL A CA 1
ATOM 969 C C . VAL A 1 129 ? 9.857 -8.463 -13.055 1.00 88.62 129 VAL A C 1
ATOM 971 O O . VAL A 1 129 ? 9.997 -7.282 -13.377 1.00 88.62 129 VAL A O 1
ATOM 974 N N . THR A 1 130 ? 10.343 -8.972 -11.927 1.00 89.00 130 THR A N 1
ATOM 975 C CA . THR A 1 130 ? 11.171 -8.186 -11.018 1.00 89.00 130 THR A CA 1
ATOM 976 C C . THR A 1 130 ? 12.633 -8.306 -11.412 1.00 89.00 130 THR A C 1
ATOM 978 O O . THR A 1 130 ? 13.177 -9.409 -11.452 1.00 89.00 130 THR A O 1
ATOM 981 N N . VAL A 1 131 ? 13.287 -7.171 -11.663 1.00 84.69 131 VAL A N 1
ATOM 982 C CA . VAL A 1 131 ? 14.734 -7.116 -11.916 1.00 84.69 131 VAL A CA 1
ATOM 983 C C . VAL A 1 131 ? 15.417 -6.459 -10.721 1.00 84.69 131 VAL A C 1
ATOM 985 O O . VAL A 1 131 ? 15.096 -5.338 -10.337 1.00 84.69 131 VAL A O 1
ATOM 988 N N . THR A 1 132 ? 16.368 -7.163 -10.115 1.00 86.62 132 THR A N 1
ATOM 989 C CA . THR A 1 132 ? 17.170 -6.673 -8.987 1.00 86.62 132 THR A CA 1
ATOM 990 C C . THR A 1 132 ? 18.655 -6.782 -9.314 1.00 86.62 132 THR A C 1
ATOM 992 O O . THR A 1 132 ? 19.054 -7.584 -10.158 1.00 86.62 132 THR A O 1
ATOM 995 N N . GLY A 1 133 ? 19.485 -5.960 -8.675 1.00 83.44 133 GLY A N 1
ATOM 996 C CA . GLY A 1 133 ? 20.912 -5.896 -8.963 1.00 83.44 133 GLY A CA 1
ATOM 997 C C . GLY A 1 133 ? 21.732 -5.246 -7.854 1.00 83.44 133 GLY A C 1
ATOM 998 O O . GLY A 1 133 ? 21.203 -4.731 -6.868 1.00 83.44 133 GLY A O 1
ATOM 999 N N . SER A 1 134 ? 23.054 -5.278 -8.027 1.00 82.81 134 SER A N 1
ATOM 1000 C CA . SER A 1 134 ? 23.999 -4.607 -7.130 1.00 82.81 134 SER A CA 1
ATOM 1001 C C . SER A 1 134 ? 23.871 -3.086 -7.228 1.00 82.81 134 SER A C 1
ATOM 1003 O O . SER A 1 134 ? 23.738 -2.540 -8.322 1.00 82.81 134 SER A O 1
ATOM 1005 N N . ARG A 1 135 ? 24.001 -2.387 -6.089 1.00 77.81 135 ARG A N 1
ATOM 1006 C CA . ARG A 1 135 ? 24.078 -0.914 -6.057 1.00 77.81 135 ARG A CA 1
ATOM 1007 C C . ARG A 1 135 ? 25.357 -0.368 -6.700 1.00 77.81 135 ARG A C 1
ATOM 1009 O O . ARG A 1 135 ? 25.378 0.790 -7.092 1.00 77.81 135 ARG A O 1
ATOM 1016 N N . ALA A 1 136 ? 26.393 -1.199 -6.791 1.00 82.00 136 ALA A N 1
ATOM 1017 C CA . ALA A 1 136 ? 27.659 -0.920 -7.458 1.00 82.00 136 ALA A CA 1
ATOM 1018 C C . ALA A 1 136 ? 27.840 -1.927 -8.603 1.00 82.00 136 ALA A C 1
ATOM 1020 O O . ALA A 1 136 ? 28.716 -2.792 -8.564 1.00 82.00 136 ALA A O 1
ATOM 1021 N N . ALA A 1 137 ? 26.921 -1.899 -9.569 1.00 81.19 137 ALA A N 1
ATOM 1022 C CA . ALA A 1 137 ? 27.029 -2.733 -10.756 1.00 81.19 137 ALA A CA 1
ATOM 1023 C C . ALA A 1 137 ? 28.247 -2.308 -11.595 1.00 81.19 137 ALA A C 1
ATOM 1025 O O . ALA A 1 137 ? 28.601 -1.133 -11.659 1.00 81.19 137 ALA A O 1
ATOM 1026 N N . SER A 1 138 ? 28.901 -3.273 -12.241 1.00 88.44 138 SER A N 1
ATOM 1027 C CA . SER A 1 138 ? 29.898 -2.965 -13.267 1.00 88.44 138 SER A CA 1
ATOM 1028 C C . SER A 1 138 ? 29.202 -2.474 -14.541 1.00 88.44 138 SER A C 1
ATOM 1030 O O . SER A 1 138 ? 28.039 -2.802 -14.776 1.00 88.44 138 SER A O 1
ATOM 1032 N N . GLY A 1 139 ? 29.927 -1.774 -15.421 1.00 88.38 139 GLY A N 1
ATOM 1033 C CA . GLY A 1 139 ? 29.373 -1.347 -16.715 1.00 88.38 139 GLY A CA 1
ATOM 1034 C C . GLY A 1 139 ? 28.857 -2.512 -17.576 1.00 88.38 139 GLY A C 1
ATOM 1035 O O . GLY A 1 139 ? 27.890 -2.356 -18.315 1.00 88.38 139 GLY A O 1
ATOM 1036 N N . TYR A 1 140 ? 29.438 -3.711 -17.433 1.00 89.38 140 TYR A N 1
ATOM 1037 C CA . TYR A 1 140 ? 28.905 -4.925 -18.058 1.00 89.38 140 TYR A CA 1
ATOM 1038 C C . TYR A 1 140 ? 27.556 -5.344 -17.455 1.00 89.38 140 TYR A C 1
ATOM 1040 O O . TYR A 1 140 ? 26.629 -5.671 -18.190 1.00 89.38 140 TYR A O 1
ATOM 1048 N N . GLY A 1 141 ? 27.422 -5.295 -16.125 1.00 87.62 141 GLY A N 1
ATOM 1049 C CA . GLY A 1 141 ? 26.163 -5.600 -15.442 1.00 87.62 141 GLY A CA 1
ATOM 1050 C C . GLY A 1 141 ? 25.036 -4.643 -15.835 1.00 87.62 141 GLY A C 1
ATOM 1051 O O . GLY A 1 141 ? 23.918 -5.087 -16.085 1.00 87.62 141 GLY A O 1
ATOM 1052 N N . GLU A 1 142 ? 25.339 -3.350 -15.964 1.00 86.50 142 GLU A N 1
ATOM 1053 C CA . GLU A 1 142 ? 24.390 -2.354 -16.478 1.00 86.50 142 GLU A CA 1
ATOM 1054 C C . GLU A 1 142 ? 23.982 -2.642 -17.929 1.00 86.50 142 GLU A C 1
ATOM 1056 O O . GLU A 1 142 ?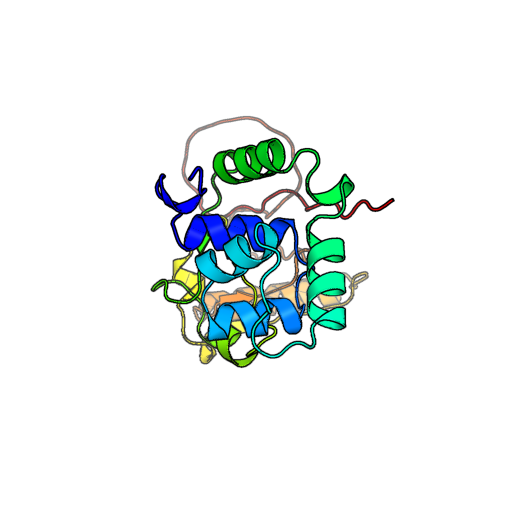 22.803 -2.548 -18.269 1.00 86.50 142 GLU A O 1
ATOM 1061 N N . HIS A 1 143 ? 24.939 -3.030 -18.778 1.00 86.81 143 HIS A N 1
ATOM 1062 C CA . HIS A 1 143 ? 24.681 -3.358 -20.178 1.00 86.81 143 HIS A CA 1
ATOM 1063 C C . HIS A 1 143 ? 23.756 -4.572 -20.331 1.00 86.81 143 HIS A C 1
ATOM 1065 O O . HIS A 1 143 ? 22.740 -4.476 -21.017 1.00 86.81 143 HIS A O 1
ATOM 1071 N N . VAL A 1 144 ? 24.062 -5.682 -19.651 1.00 90.38 144 VAL A N 1
ATOM 1072 C CA . VAL A 1 144 ? 23.256 -6.914 -19.719 1.00 90.38 144 VAL A CA 1
ATOM 1073 C C . VAL A 1 144 ? 21.859 -6.694 -19.146 1.00 90.38 144 VAL A C 1
ATOM 1075 O O . VAL A 1 144 ? 20.877 -7.136 -19.739 1.00 90.38 144 VAL A O 1
ATOM 1078 N N . ALA A 1 145 ? 21.739 -5.971 -18.028 1.00 88.44 145 ALA A N 1
ATOM 1079 C CA . ALA A 1 145 ? 20.429 -5.588 -17.513 1.00 88.44 145 ALA A CA 1
ATOM 1080 C C . ALA A 1 145 ? 19.650 -4.770 -18.561 1.00 88.44 145 ALA A C 1
ATOM 1082 O O . ALA A 1 145 ? 18.447 -4.976 -18.727 1.00 88.44 145 ALA A O 1
ATOM 1083 N N . GLY A 1 146 ? 20.346 -3.864 -19.265 1.00 86.81 146 GLY A N 1
ATOM 1084 C CA . GLY A 1 146 ? 19.856 -3.055 -20.389 1.00 86.81 146 GLY A CA 1
ATOM 1085 C C . GLY A 1 146 ? 19.144 -3.876 -21.441 1.00 86.81 146 GLY A C 1
ATOM 1086 O O . GLY A 1 146 ? 17.986 -3.609 -21.774 1.00 86.81 146 GLY A O 1
ATOM 1087 N N . GLU A 1 147 ? 19.851 -4.880 -21.942 1.00 91.19 147 GLU A N 1
ATOM 1088 C CA . GLU A 1 147 ? 19.331 -5.772 -22.970 1.00 91.19 147 GLU A CA 1
ATOM 1089 C C . GLU A 1 147 ? 18.146 -6.581 -22.454 1.00 91.19 147 GLU A C 1
ATOM 1091 O O . GLU A 1 147 ? 17.095 -6.568 -23.088 1.00 91.19 147 GLU A O 1
ATOM 1096 N N . LEU A 1 148 ? 18.257 -7.182 -21.264 1.00 89.12 148 LEU A N 1
ATOM 1097 C CA . LEU A 1 148 ? 17.168 -7.954 -20.657 1.00 89.12 148 LEU A CA 1
ATOM 1098 C C . LEU A 1 148 ? 15.890 -7.124 -20.495 1.00 89.12 148 LEU A C 1
ATOM 1100 O O . LEU A 1 148 ? 14.796 -7.606 -20.786 1.00 89.12 148 LEU A O 1
ATOM 1104 N N . ALA A 1 149 ? 16.008 -5.869 -20.065 1.00 88.25 149 ALA A N 1
ATOM 1105 C CA . ALA A 1 149 ? 14.854 -4.994 -19.911 1.00 88.25 149 ALA A CA 1
ATOM 1106 C C . ALA A 1 149 ? 14.219 -4.598 -21.243 1.00 88.25 149 ALA A C 1
ATOM 1108 O O . ALA A 1 149 ? 12.991 -4.577 -21.343 1.00 88.25 149 ALA A O 1
ATOM 1109 N N . GLY A 1 150 ? 15.030 -4.314 -22.265 1.00 86.38 150 GLY A N 1
ATOM 1110 C CA . GLY A 1 150 ? 14.533 -4.054 -23.617 1.00 86.38 150 GLY A CA 1
ATOM 1111 C C . GLY A 1 150 ? 13.782 -5.260 -24.180 1.00 86.38 150 GLY A C 1
ATOM 1112 O O . GLY A 1 150 ? 12.661 -5.134 -24.668 1.00 86.38 150 GLY A O 1
ATOM 1113 N N . ASP A 1 151 ? 14.359 -6.444 -24.022 1.00 89.44 151 ASP A N 1
ATOM 1114 C CA . ASP A 1 151 ? 13.792 -7.711 -24.468 1.00 89.44 151 ASP A CA 1
ATOM 1115 C C . ASP A 1 151 ? 12.477 -8.076 -23.775 1.00 89.44 151 ASP A C 1
ATOM 1117 O O . ASP A 1 151 ? 11.570 -8.638 -24.395 1.00 89.44 151 ASP A O 1
ATOM 1121 N N . LEU A 1 152 ? 12.365 -7.785 -22.480 1.00 88.81 152 LEU A N 1
ATOM 1122 C CA . LEU A 1 152 ? 11.147 -7.997 -21.704 1.00 88.81 152 LEU A CA 1
ATOM 1123 C C . LEU A 1 152 ? 10.063 -6.977 -22.069 1.00 88.81 152 LEU A C 1
ATOM 1125 O O . LEU A 1 152 ? 8.900 -7.355 -22.217 1.00 88.81 152 LEU A O 1
ATOM 1129 N N . ALA A 1 153 ? 10.439 -5.715 -22.289 1.00 86.44 153 ALA A N 1
ATOM 1130 C CA . ALA A 1 153 ? 9.519 -4.680 -22.751 1.00 86.44 153 ALA A CA 1
ATOM 1131 C C . ALA A 1 153 ? 8.965 -4.990 -24.154 1.00 86.44 153 ALA A C 1
ATOM 1133 O O . ALA A 1 153 ? 7.765 -4.847 -24.381 1.00 86.44 153 ALA A O 1
ATOM 1134 N N . ASN A 1 154 ? 9.803 -5.498 -25.067 1.00 88.62 154 ASN A N 1
ATOM 1135 C CA . ASN A 1 154 ? 9.389 -5.938 -26.406 1.00 88.62 154 ASN A CA 1
ATOM 1136 C C . ASN A 1 154 ? 8.399 -7.114 -26.373 1.00 88.62 154 ASN A C 1
ATOM 1138 O O . ASN A 1 154 ? 7.625 -7.296 -27.308 1.00 88.62 154 ASN A O 1
ATOM 1142 N N . ARG A 1 155 ? 8.405 -7.908 -25.296 1.00 88.31 155 ARG A N 1
ATOM 1143 C CA . ARG A 1 155 ? 7.445 -8.997 -25.050 1.00 88.31 155 ARG A CA 1
ATOM 1144 C C . ARG A 1 155 ? 6.231 -8.542 -24.229 1.00 88.31 155 ARG A C 1
ATOM 1146 O O . ARG A 1 155 ? 5.532 -9.381 -23.670 1.00 88.31 155 ARG A O 1
ATOM 1153 N N . GLU A 1 156 ? 6.014 -7.230 -24.122 1.00 85.56 156 GLU A N 1
ATOM 1154 C CA . GLU A 1 156 ? 4.912 -6.588 -23.393 1.00 85.56 156 GLU A CA 1
ATOM 1155 C C . GLU A 1 156 ? 4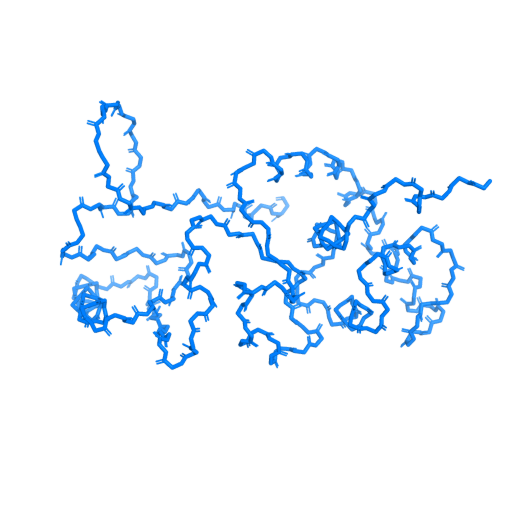.824 -6.963 -21.903 1.00 85.56 156 GLU A C 1
ATOM 1157 O O . GLU A 1 156 ? 3.748 -6.918 -21.297 1.00 85.56 156 GLU A O 1
ATOM 1162 N N . ARG A 1 157 ? 5.960 -7.313 -21.285 1.00 87.25 157 ARG A N 1
ATOM 1163 C CA . ARG A 1 157 ? 6.038 -7.582 -19.845 1.00 87.25 157 ARG A CA 1
ATOM 1164 C C . ARG A 1 157 ? 6.159 -6.287 -19.047 1.00 87.25 157 ARG A C 1
ATOM 1166 O O . ARG A 1 157 ? 6.745 -5.304 -19.499 1.00 87.25 157 ARG A O 1
ATOM 1173 N N . VAL A 1 158 ? 5.621 -6.298 -17.832 1.00 86.94 158 VAL A N 1
ATOM 1174 C CA . VAL A 1 158 ? 5.739 -5.204 -16.866 1.00 86.94 158 VAL A CA 1
ATOM 1175 C C . VAL A 1 158 ? 6.987 -5.442 -16.029 1.00 86.94 158 VAL A C 1
ATOM 1177 O O . VAL A 1 158 ? 7.044 -6.385 -15.241 1.00 86.94 158 VAL A O 1
ATOM 1180 N N . LEU A 1 159 ? 7.996 -4.588 -16.187 1.00 86.88 159 LEU A N 1
ATOM 1181 C CA . LEU A 1 159 ? 9.160 -4.625 -15.311 1.00 86.88 159 LEU A CA 1
ATOM 1182 C C . LEU A 1 159 ? 8.874 -3.869 -14.018 1.00 86.88 159 LEU A C 1
ATOM 1184 O O . LEU A 1 159 ? 8.525 -2.688 -14.040 1.00 86.88 159 LEU A O 1
ATOM 1188 N N . VAL A 1 160 ? 9.084 -4.548 -12.896 1.00 85.94 160 VAL A N 1
ATOM 1189 C CA . VAL A 1 160 ? 9.021 -3.967 -11.556 1.00 85.94 160 VAL A CA 1
ATOM 1190 C C . VAL A 1 160 ? 10.431 -3.928 -11.001 1.00 85.94 160 VAL A C 1
ATOM 1192 O O . VAL A 1 160 ? 11.140 -4.931 -11.013 1.00 85.94 160 VAL A O 1
ATOM 1195 N N . ALA A 1 161 ? 10.866 -2.780 -10.502 1.00 80.00 161 ALA A N 1
ATOM 1196 C CA . ALA A 1 161 ? 12.147 -2.711 -9.824 1.00 80.00 161 ALA A CA 1
ATOM 1197 C C . ALA A 1 161 ? 12.195 -1.533 -8.842 1.00 80.00 161 ALA A C 1
ATOM 1199 O O . ALA A 1 161 ? 11.492 -0.533 -8.998 1.00 80.00 161 ALA A O 1
ATOM 1200 N N . GLY A 1 162 ? 12.961 -1.703 -7.762 1.00 71.06 162 GLY A N 1
ATOM 1201 C CA . GLY A 1 162 ? 12.950 -0.794 -6.613 1.00 71.06 162 GLY A CA 1
ATOM 1202 C C . GLY A 1 162 ? 13.637 0.538 -6.912 1.00 71.06 162 GLY A C 1
ATOM 1203 O O . GLY A 1 162 ? 14.634 0.561 -7.624 1.00 71.06 162 GLY A O 1
ATOM 1204 N N . GLY A 1 163 ? 13.150 1.644 -6.336 1.00 58.25 163 GLY A N 1
ATOM 1205 C CA . GLY A 1 163 ? 13.511 3.038 -6.679 1.00 58.25 163 GLY A CA 1
ATOM 1206 C C . GLY A 1 163 ? 14.992 3.455 -6.612 1.00 58.25 163 GLY A C 1
ATOM 1207 O O . GLY A 1 163 ? 15.311 4.614 -6.859 1.00 58.25 163 GLY A O 1
ATOM 1208 N N . TRP A 1 164 ? 15.906 2.536 -6.310 1.00 46.44 164 TRP A N 1
ATOM 1209 C CA . TRP A 1 164 ? 17.351 2.726 -6.426 1.00 46.44 164 TRP A CA 1
ATOM 1210 C C . TRP A 1 164 ? 17.891 2.480 -7.848 1.00 46.44 164 TRP A C 1
ATOM 1212 O O . TRP A 1 164 ? 19.012 2.863 -8.178 1.00 46.44 164 TRP A O 1
ATOM 1222 N N . TRP A 1 165 ? 17.115 1.816 -8.697 1.00 45.41 165 TRP A N 1
ATOM 1223 C CA . TRP A 1 165 ? 17.603 1.224 -9.932 1.00 45.41 165 TRP A CA 1
ATOM 1224 C C . TRP A 1 165 ? 17.295 2.137 -11.152 1.00 45.41 165 TRP A C 1
ATOM 1226 O O . TRP A 1 165 ? 16.193 2.673 -11.277 1.00 45.41 165 TRP A O 1
ATOM 1236 N N . ARG A 1 166 ? 18.280 2.381 -12.036 1.00 42.66 166 ARG A N 1
ATOM 1237 C CA . ARG A 1 166 ? 18.153 3.258 -13.225 1.00 42.66 166 ARG A CA 1
ATOM 1238 C C . ARG A 1 166 ? 18.600 2.518 -14.492 1.00 42.66 166 ARG A C 1
ATOM 1240 O O . ARG A 1 166 ? 19.793 2.310 -14.664 1.00 42.66 166 ARG A O 1
ATOM 1247 N N . LEU A 1 167 ? 17.689 2.124 -15.393 1.00 45.59 167 LEU A N 1
ATOM 1248 C CA . LEU A 1 167 ? 18.046 1.476 -16.684 1.00 45.59 167 LEU A CA 1
ATOM 1249 C C . LEU A 1 167 ? 17.814 2.569 -17.689 1.00 45.59 167 LEU A C 1
ATOM 1251 O O . LEU A 1 167 ? 16.748 3.183 -17.761 1.00 45.59 167 LEU A O 1
ATOM 1255 N N . ARG A 1 168 ? 18.822 2.742 -18.524 1.00 34.47 168 ARG A N 1
ATOM 1256 C CA . ARG A 1 168 ? 18.616 3.261 -19.858 1.00 34.47 168 ARG A CA 1
ATOM 1257 C C . ARG A 1 168 ? 18.199 2.094 -20.743 1.00 34.47 168 ARG A C 1
ATOM 1259 O O . ARG A 1 168 ? 19.048 1.316 -21.161 1.00 34.47 168 ARG A O 1
ATOM 1266 N N . CYS A 1 169 ? 16.915 1.993 -21.063 1.00 28.25 169 CYS A N 1
ATOM 1267 C CA . CYS A 1 169 ? 16.487 1.155 -22.180 1.00 28.25 169 CYS A CA 1
ATOM 1268 C C . CYS A 1 169 ? 16.795 1.895 -23.491 1.00 28.25 169 CYS A C 1
ATOM 1270 O O . CYS A 1 169 ? 16.292 2.998 -23.714 1.00 28.25 169 CYS A O 1
ATOM 1272 N N . ARG A 1 170 ? 17.613 1.313 -24.379 1.00 28.80 170 ARG A N 1
ATOM 1273 C CA . ARG A 1 170 ? 17.732 1.797 -25.765 1.00 28.80 170 ARG A CA 1
ATOM 1274 C C . ARG A 1 170 ? 16.469 1.375 -26.521 1.00 28.80 170 ARG A C 1
ATOM 1276 O O . ARG A 1 170 ? 16.279 0.195 -26.770 1.00 28.80 170 ARG A O 1
ATOM 1283 N N . GLY A 1 171 ? 15.605 2.339 -26.841 1.00 32.25 171 GLY A N 1
ATOM 1284 C CA . GLY A 1 171 ? 14.339 2.111 -27.559 1.00 32.25 171 GLY A CA 1
ATOM 1285 C C . GLY A 1 171 ? 13.189 3.001 -27.077 1.00 32.25 171 GLY A C 1
ATOM 1286 O O . GLY A 1 171 ? 12.320 3.359 -27.863 1.00 32.25 171 GLY A O 1
ATOM 1287 N N . CYS A 1 172 ? 13.242 3.464 -25.824 1.00 30.66 172 CYS A N 1
ATOM 1288 C CA . CYS A 1 172 ? 12.462 4.610 -25.359 1.00 30.66 172 CYS A CA 1
ATOM 1289 C C . CYS A 1 172 ? 13.342 5.860 -25.471 1.00 30.66 172 CYS A C 1
ATOM 1291 O O . CYS A 1 172 ? 14.363 5.951 -24.795 1.00 30.66 172 CYS A O 1
ATOM 1293 N N . CYS A 1 173 ? 12.964 6.850 -26.283 1.00 29.75 173 CYS A N 1
ATOM 1294 C CA . CYS A 1 173 ? 13.705 8.118 -26.400 1.00 29.75 173 CYS A CA 1
ATOM 1295 C C . CYS A 1 173 ? 13.692 8.993 -25.124 1.00 29.75 173 CYS A C 1
ATOM 1297 O O . CYS A 1 173 ? 14.128 10.139 -25.172 1.00 29.75 173 CYS A O 1
ATOM 1299 N N . ALA A 1 174 ? 13.241 8.485 -23.975 1.00 28.75 174 ALA A N 1
ATOM 1300 C CA . ALA A 1 174 ? 13.272 9.205 -22.708 1.00 28.75 174 ALA A CA 1
ATOM 1301 C C . ALA A 1 174 ? 14.367 8.631 -21.787 1.00 28.75 174 ALA A C 1
ATOM 1303 O O . ALA A 1 174 ? 14.249 7.492 -21.331 1.00 28.75 174 ALA A O 1
ATOM 1304 N N . PRO A 1 175 ? 15.428 9.390 -21.460 1.00 28.33 175 PRO A N 1
ATOM 1305 C CA . PRO A 1 175 ? 16.281 9.051 -20.333 1.00 28.33 175 PRO A CA 1
ATOM 1306 C C . PRO A 1 175 ? 15.489 9.286 -19.041 1.00 28.33 175 PRO A C 1
ATOM 1308 O O . PRO A 1 175 ? 15.151 10.422 -18.719 1.00 28.33 175 PRO A O 1
ATOM 1311 N N . CYS A 1 176 ? 15.190 8.231 -18.282 1.00 33.38 176 CYS A N 1
ATOM 1312 C CA . CYS A 1 176 ? 14.578 8.373 -16.963 1.00 33.38 176 CYS A CA 1
ATOM 1313 C C . CYS A 1 176 ? 15.616 8.895 -15.945 1.00 33.38 176 CYS A C 1
ATOM 1315 O O . CYS A 1 176 ? 16.229 8.141 -15.191 1.00 33.38 176 CYS A O 1
ATOM 1317 N N . GLY A 1 177 ? 15.782 10.222 -15.939 1.00 26.45 177 GLY A N 1
ATOM 1318 C CA . GLY A 1 177 ? 16.221 11.038 -14.806 1.00 26.45 177 GLY A CA 1
ATOM 1319 C C . GLY A 1 177 ? 17.710 11.383 -14.690 1.00 26.45 177 GLY A C 1
ATOM 1320 O O . GLY A 1 177 ? 18.478 10.562 -14.203 1.00 26.45 177 GLY A O 1
ATOM 1321 N N . VAL A 1 178 ? 18.051 12.645 -14.987 1.00 24.50 178 VAL A N 1
ATOM 1322 C CA . VAL A 1 178 ? 18.751 13.632 -14.125 1.00 24.50 178 VAL A CA 1
ATOM 1323 C C . VAL A 1 178 ? 18.283 15.020 -14.600 1.00 24.50 178 VAL A C 1
ATOM 1325 O O . VAL A 1 178 ? 18.072 15.215 -15.793 1.00 24.50 178 VAL A O 1
ATOM 1328 N N . GLY A 1 179 ? 18.010 15.923 -13.656 1.00 21.86 179 GLY A N 1
ATOM 1329 C CA . GLY A 1 179 ? 17.281 17.174 -13.872 1.00 21.86 179 GLY A CA 1
ATOM 1330 C C . GLY A 1 179 ? 17.996 18.270 -14.669 1.00 21.86 179 GLY A C 1
ATOM 1331 O O . GLY A 1 179 ? 19.166 18.170 -15.021 1.00 21.86 179 GLY A O 1
ATOM 1332 N N . GLY A 1 180 ? 17.236 19.342 -14.890 1.00 22.09 180 GLY A N 1
ATOM 1333 C CA . GLY A 1 180 ? 17.637 20.562 -15.585 1.00 22.09 180 GLY A CA 1
ATOM 1334 C C . GLY A 1 180 ? 16.523 20.980 -16.535 1.00 22.09 180 GLY A C 1
ATOM 1335 O O . GLY A 1 180 ? 16.277 20.296 -17.520 1.00 22.09 180 GLY A O 1
ATOM 1336 N N . GLY A 1 181 ? 15.795 22.042 -16.186 1.00 23.61 181 GLY A N 1
ATOM 1337 C CA . GLY A 1 181 ? 14.682 22.543 -16.987 1.00 23.61 181 GLY A CA 1
ATOM 1338 C C . GLY A 1 181 ? 15.098 22.962 -18.398 1.00 23.61 181 GLY A C 1
ATOM 1339 O O . GLY A 1 181 ? 16.268 23.220 -18.662 1.00 23.61 181 GLY A O 1
ATOM 1340 N N . TRP A 1 182 ? 14.116 22.996 -19.289 1.00 21.80 182 TRP A N 1
ATOM 1341 C CA . TRP A 1 182 ? 13.653 24.137 -20.088 1.00 21.80 182 TRP A CA 1
ATOM 1342 C C . TRP A 1 182 ? 12.692 23.575 -21.148 1.00 21.80 182 TRP A C 1
ATOM 1344 O O . TRP A 1 182 ? 12.871 22.455 -21.624 1.00 21.80 182 TRP A O 1
ATOM 1354 N N . GLY A 1 183 ? 11.600 24.302 -21.387 1.00 25.47 183 GLY A N 1
ATOM 1355 C CA . GLY A 1 183 ? 10.444 23.830 -22.148 1.00 25.47 183 GLY A CA 1
ATOM 1356 C C . GLY A 1 183 ? 10.726 23.560 -23.623 1.00 25.47 183 GLY A C 1
ATOM 1357 O O . GLY A 1 183 ? 11.644 24.133 -24.195 1.00 25.47 183 GLY A O 1
ATOM 1358 N N . ASP A 1 184 ? 9.923 22.685 -24.220 1.00 25.70 184 ASP A N 1
ATOM 1359 C CA . ASP A 1 184 ? 8.965 23.063 -25.262 1.00 25.70 184 ASP A CA 1
ATOM 1360 C C . ASP A 1 184 ? 8.043 21.868 -25.562 1.00 25.70 184 ASP A C 1
ATOM 1362 O O . ASP A 1 184 ? 8.382 20.709 -25.300 1.00 25.70 184 ASP A O 1
ATOM 1366 N N . ASP A 1 185 ? 6.864 22.168 -26.091 1.00 36.78 185 ASP A N 1
ATOM 1367 C CA . ASP A 1 185 ? 5.807 21.236 -26.464 1.00 36.78 185 ASP A CA 1
ATOM 1368 C C . ASP A 1 185 ? 6.287 20.123 -27.416 1.00 36.78 185 ASP A C 1
ATOM 1370 O O . ASP A 1 185 ? 6.705 20.381 -28.547 1.00 36.78 185 ASP A O 1
ATOM 1374 N N . ARG A 1 186 ? 6.150 18.857 -26.989 1.00 26.53 186 ARG A N 1
ATOM 1375 C CA . ARG A 1 186 ? 5.512 17.745 -27.732 1.00 26.53 186 ARG A CA 1
ATOM 1376 C C . ARG A 1 186 ? 5.695 16.401 -27.018 1.00 26.53 186 ARG A C 1
ATOM 1378 O O . ARG A 1 186 ? 6.725 16.105 -26.425 1.00 26.53 186 ARG A O 1
ATOM 1385 N N . GLY A 1 187 ? 4.638 15.591 -27.068 1.00 31.20 187 GLY A N 1
ATOM 1386 C CA . GLY A 1 187 ? 4.435 14.418 -26.222 1.00 31.20 187 GLY A CA 1
ATOM 1387 C C . GLY A 1 187 ? 5.516 13.334 -26.284 1.00 31.20 187 GLY A C 1
ATOM 1388 O O . GLY A 1 187 ? 5.860 12.831 -27.347 1.00 31.20 187 GLY A O 1
ATOM 1389 N N . ALA A 1 188 ? 5.943 12.886 -25.103 1.00 26.69 188 ALA A N 1
ATOM 1390 C CA . ALA A 1 188 ? 6.529 11.572 -24.863 1.00 26.69 188 ALA A CA 1
ATOM 1391 C C . ALA A 1 188 ? 6.270 11.173 -23.400 1.00 26.69 188 ALA A C 1
ATOM 1393 O O . ALA A 1 188 ? 6.410 11.978 -22.482 1.00 26.69 188 ALA A O 1
ATOM 1394 N N . ARG A 1 189 ? 5.803 9.936 -23.209 1.00 30.69 189 ARG A N 1
ATOM 1395 C CA . ARG A 1 189 ? 5.232 9.408 -21.964 1.00 30.69 189 ARG A CA 1
ATOM 1396 C C . ARG A 1 189 ? 6.308 8.766 -21.082 1.00 30.69 189 ARG A C 1
ATOM 1398 O O . ARG A 1 189 ? 7.137 8.017 -21.585 1.00 30.69 189 ARG A O 1
ATOM 1405 N N . GLY A 1 190 ? 6.183 8.980 -19.770 1.00 26.14 190 GLY A N 1
ATOM 1406 C CA . GLY A 1 190 ? 6.823 8.199 -18.703 1.00 26.14 190 GLY A CA 1
ATOM 1407 C C . GLY A 1 190 ? 7.958 8.933 -17.995 1.00 26.14 190 GLY A C 1
ATOM 1408 O O . GLY A 1 190 ? 9.029 9.060 -18.569 1.00 26.14 190 GLY A O 1
ATOM 1409 N N . TRP A 1 191 ? 7.749 9.376 -16.746 1.00 31.73 191 TRP A N 1
ATOM 1410 C CA . TRP A 1 191 ? 8.808 9.987 -15.930 1.00 31.73 191 TRP A CA 1
ATOM 1411 C C . TRP A 1 191 ? 8.629 9.779 -14.414 1.00 31.73 191 TRP A C 1
ATOM 1413 O O . TRP A 1 191 ? 7.514 9.794 -13.891 1.00 31.73 191 TRP A O 1
ATOM 1423 N N . CYS A 1 192 ? 9.770 9.584 -13.739 1.00 25.45 192 CYS A N 1
ATOM 1424 C CA . CYS A 1 192 ? 9.942 9.316 -12.308 1.00 25.45 192 CYS A CA 1
ATOM 1425 C C . CYS A 1 192 ? 9.708 10.548 -11.423 1.00 25.45 192 CYS A C 1
ATOM 1427 O O . CYS A 1 192 ? 10.129 11.656 -11.749 1.00 25.45 192 CYS A O 1
ATOM 1429 N N . GLY A 1 193 ? 9.123 10.313 -10.246 1.00 25.70 193 GLY A N 1
ATOM 1430 C CA . GLY A 1 193 ? 9.065 11.282 -9.152 1.00 25.70 193 GLY A CA 1
ATOM 1431 C C . GLY A 1 193 ? 10.367 11.418 -8.361 1.00 25.70 193 GLY A C 1
ATOM 1432 O O . GLY A 1 193 ? 11.231 10.546 -8.465 1.00 25.70 193 GLY A O 1
ATOM 1433 N N . PRO A 1 194 ? 10.499 12.474 -7.539 1.00 22.39 194 PRO A N 1
ATOM 1434 C CA . PRO A 1 194 ? 11.647 12.649 -6.656 1.00 22.39 194 PRO A CA 1
ATOM 1435 C C . PRO A 1 194 ? 11.686 11.567 -5.560 1.00 22.39 194 PRO A C 1
ATOM 1437 O O . PRO A 1 194 ? 10.640 11.010 -5.213 1.00 22.39 194 PRO A O 1
ATOM 1440 N N . PRO A 1 195 ? 12.879 11.262 -5.013 1.00 25.94 195 PRO A N 1
ATOM 1441 C CA . PRO A 1 195 ? 13.027 10.305 -3.927 1.00 25.94 195 PRO A CA 1
ATOM 1442 C C . PRO A 1 195 ? 12.315 10.823 -2.676 1.00 25.94 195 PRO A C 1
ATOM 1444 O O . PRO A 1 195 ? 12.539 11.955 -2.246 1.00 25.94 195 PRO A O 1
ATOM 1447 N N . PHE A 1 196 ? 11.475 9.977 -2.084 1.00 26.08 196 PHE A N 1
ATOM 1448 C CA . PHE A 1 196 ? 11.034 10.138 -0.706 1.00 26.08 196 PHE A CA 1
ATOM 1449 C C . PHE A 1 196 ? 12.302 10.057 0.152 1.00 26.08 196 PHE A C 1
ATOM 1451 O O . PHE A 1 196 ? 12.915 8.994 0.249 1.00 26.08 196 PHE A O 1
ATOM 1458 N N . SER A 1 197 ? 12.784 11.190 0.668 1.00 25.45 197 SER A N 1
ATOM 1459 C CA . SER A 1 197 ? 13.897 11.159 1.609 1.00 25.45 197 SER A CA 1
ATOM 1460 C C . SER A 1 197 ? 13.362 10.609 2.923 1.00 25.45 197 SER A C 1
ATOM 1462 O O . SER A 1 197 ? 12.672 11.319 3.654 1.00 25.45 197 SER A O 1
ATOM 1464 N N . GLU A 1 198 ? 13.693 9.359 3.230 1.00 27.80 198 GLU A N 1
ATOM 1465 C CA . GLU A 1 198 ? 13.809 8.924 4.616 1.00 27.80 198 GLU A CA 1
ATOM 1466 C C . GLU A 1 198 ? 14.826 9.850 5.293 1.00 27.80 198 GLU A C 1
ATOM 1468 O O . GLU A 1 198 ? 16.037 9.746 5.096 1.00 27.80 198 GLU A O 1
ATOM 1473 N N . ARG A 1 199 ? 14.319 10.825 6.044 1.00 22.78 199 ARG A N 1
ATOM 1474 C CA . ARG A 1 199 ? 15.060 11.447 7.134 1.00 22.78 199 ARG A CA 1
ATOM 1475 C C . ARG A 1 199 ? 14.297 11.168 8.412 1.00 22.78 199 ARG A C 1
ATOM 1477 O O . ARG A 1 199 ? 13.247 11.752 8.652 1.00 22.78 199 ARG A O 1
ATOM 1484 N N . ALA A 1 200 ? 14.868 10.282 9.207 1.00 22.02 200 ALA A N 1
ATOM 1485 C CA . ALA A 1 200 ? 14.761 10.306 10.651 1.00 22.02 200 ALA A CA 1
ATOM 1486 C C . ALA A 1 200 ? 16.166 10.018 11.208 1.00 22.02 200 ALA A C 1
ATOM 1488 O O . ALA A 1 200 ? 16.865 9.187 10.616 1.00 22.02 200 ALA A O 1
ATOM 1489 N N . PRO A 1 201 ? 16.579 10.606 12.340 1.00 33.25 201 PRO A N 1
ATOM 1490 C CA . PRO A 1 201 ? 16.138 11.845 12.988 1.00 33.25 201 PRO A CA 1
ATOM 1491 C C . PRO A 1 201 ? 16.983 13.074 12.594 1.00 33.25 201 PRO A C 1
ATOM 1493 O O . PRO A 1 201 ? 18.102 12.906 12.056 1.00 33.25 201 PRO A O 1
#

Radius of gyration: 20.61 Å; Cα contacts (8 Å, |Δi|>4): 180; chains: 1; bounding box: 52×38×55 Å

Secondary structure (DSSP, 8-state):
---GGGS---H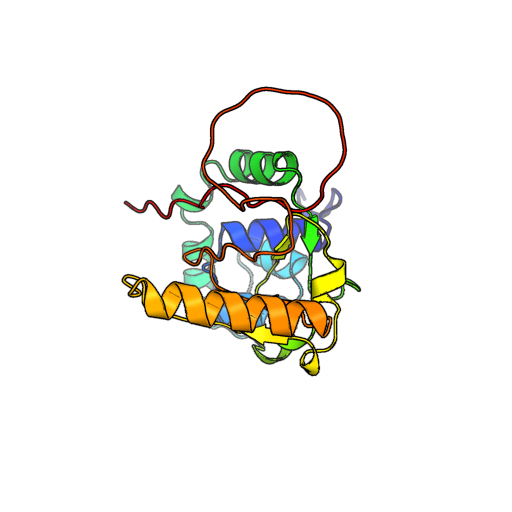HHHHHHHHHHSPTT-HHHHHHHHHH-HHHHHHHHHS-PPPTTS-HHHHHHHHHHHS-HHHHTTHHHHHHHHHHTTPEEE-TTSTTS-GGGGGGGGGS-S-EEE-S-GGGTTS-GGGEEE----TT--HHHHHHHHHHHHHHHHTT-EEE--TT-----TTSS------------------PPPP------

Foldseek 3Di:
DDDPVPPPPPLLNLLVLCLLQDDQQDLLLLVLCVVPNSVVSSVLLVDLDDRPPDDSVVSVVVSCSRVPPVSVVCSVVVSVVLVVPPWDKDAPPPLLAQCVQCVSPSNRRSIDTHDFDSNLSNDDPVLEDEDDDDLPDDPVRLVVVLVVVLVSVVVVGHYDYDPSDAHDRPPQPDRADDDDDDDDDDDDDDYDDDDPDPDDD

Organism: NCBI:txid1725

InterPro domains:
  IPR003488 DNA recombination-mediator protein A [PTHR43022] (13-162)
  IPR057666 Smf/DprA, SLOG domain [PF02481] (90-163)

Mean predicted aligned error: 12.84 Å